Protein AF-0000000079855251 (afdb_homodimer)

pLDDT: mean 85.26, std 11.66, range [44.81, 97.38]

Nearest PDB structures (foldseek):
  2eh3-assembly1_A-2  TM=7.621E-01  e=1.162E-04  Aquifex aeolicus VF5
  6ho0-assembly1_A-2  TM=7.472E-01  e=5.269E-04  Mycobacterium tuberculosis H37Rv
  2qib-assembly1_A  TM=7.042E-01  e=6.446E-04  Streptomyces coelicolor A3(2)
  2qib-assembly1_B  TM=7.359E-01  e=1.015E-03  Streptomyces coelicolor A3(2)
  6ho6-assembly1_A  TM=7.152E-01  e=8.723E-04  Mycobacterium tuberculosis CDC1551

Sequence (362 aa):
MEDRRKIRTKRVIKETFLDLLKEKEINKISVAELADRADIGRGTFYLHYKDIYDLYEQFENEIFDQLEVFYDNKILNSSFSNVEKFVELIIEYIFANKEIFQILIGSNKGIQNTNKFKEFFKKKEWELSKSINGEVSEYQKVESAFTVAGVVSVLEEWVIEGMIISPDELEKYLKKILLKFMEDRRKIRTKRVIKETFLDLLKEKEINKISVAELADRADIGRGTFYLHYKDIYDLYEQFENEIFDQLEVFYDNKILNSSFSNVEKFVELIIEYIFANKEIFQILIGSNKGIQNTNKFKEFFKKKEWELSKSINGEVSEYQKVESAFTVAGVVSVLEEWVIEGMIISPDELEKYLKKILLKF

Organism: NCBI:txid1812858

Radius of gyration: 23.99 Å; Cα contacts (8 Å, |Δi|>4): 281; chains: 2; bounding box: 49×71×49 Å

Structure (mmCIF, N/CA/C/O backbone):
data_AF-0000000079855251-model_v1
#
loop_
_entity.id
_entity.type
_entity.pdbx_description
1 polymer 'TetR/AcrR family transcriptional regulator'
#
loop_
_atom_site.group_PDB
_atom_site.id
_atom_site.type_symbol
_atom_site.label_atom_id
_atom_site.label_alt_id
_atom_site.label_comp_id
_atom_site.label_asym_id
_atom_site.label_entity_id
_atom_site.label_seq_id
_atom_site.pdbx_PDB_ins_code
_atom_site.Cartn_x
_atom_site.Cartn_y
_atom_site.Cartn_z
_atom_site.occupancy
_atom_site.B_iso_or_equiv
_atom_site.auth_seq_id
_atom_site.auth_comp_id
_atom_site.auth_asym_id
_atom_site.auth_atom_id
_atom_site.pdbx_PDB_model_num
ATOM 1 N N . MET A 1 1 ? 7.254 35.281 25.625 1 56.06 1 MET A N 1
ATOM 2 C CA . MET A 1 1 ? 8.164 35.875 24.656 1 56.06 1 MET A CA 1
ATOM 3 C C . MET A 1 1 ? 9.109 34.844 24.078 1 56.06 1 MET A C 1
ATOM 5 O O . MET A 1 1 ? 9.273 34.719 22.859 1 56.06 1 MET A O 1
ATOM 9 N N . GLU A 1 2 ? 9.867 33.906 24.859 1 55.94 2 GLU A N 1
ATOM 10 C CA . GLU A 1 2 ? 10.797 32.844 24.5 1 55.94 2 GLU A CA 1
ATOM 11 C C . GLU A 1 2 ? 10.109 31.781 23.656 1 55.94 2 GLU A C 1
ATOM 13 O O . GLU A 1 2 ? 10.664 31.328 22.656 1 55.94 2 GLU A O 1
ATOM 18 N N . ASP A 1 3 ? 8.844 31.703 23.922 1 71.25 3 ASP A N 1
ATOM 19 C CA . ASP A 1 3 ? 8.039 30.656 23.281 1 71.25 3 ASP A CA 1
ATOM 20 C C . ASP A 1 3 ? 7.688 31.031 21.844 1 71.25 3 ASP A C 1
ATOM 22 O O . ASP A 1 3 ? 7.789 30.203 20.938 1 71.25 3 ASP A O 1
ATOM 26 N N . ARG A 1 4 ? 7.508 32.375 21.672 1 74.56 4 ARG A N 1
ATOM 27 C CA . ARG A 1 4 ? 7.145 32.875 20.344 1 74.56 4 ARG A CA 1
ATOM 28 C C . ARG A 1 4 ? 8.352 32.844 19.406 1 74.56 4 ARG A C 1
ATOM 30 O O . ARG A 1 4 ? 8.211 32.531 18.219 1 74.56 4 ARG A O 1
ATOM 37 N N . ARG A 1 5 ? 9.43 33.281 19.984 1 77 5 ARG A N 1
ATOM 38 C CA . ARG A 1 5 ? 10.648 33.281 19.172 1 77 5 ARG A CA 1
ATOM 39 C C . ARG A 1 5 ? 11 31.875 18.719 1 77 5 ARG A C 1
ATOM 41 O O . ARG A 1 5 ? 11.414 31.672 17.578 1 77 5 ARG A O 1
ATOM 48 N N . LYS A 1 6 ? 10.828 30.953 19.656 1 82.25 6 LYS A N 1
ATOM 49 C CA . LYS A 1 6 ? 11.094 29.547 19.344 1 82.25 6 LYS A CA 1
ATOM 50 C C . LYS A 1 6 ? 10.148 29.047 18.25 1 82.25 6 LYS A C 1
ATOM 52 O O . LYS A 1 6 ? 10.57 28.344 17.328 1 82.25 6 LYS A O 1
ATOM 57 N N . ILE A 1 7 ? 9.016 29.5 18.344 1 83.44 7 ILE A N 1
ATOM 58 C CA . ILE A 1 7 ? 8 29.094 17.375 1 83.44 7 ILE A CA 1
ATOM 59 C C . ILE A 1 7 ? 8.336 29.688 16 1 83.44 7 ILE A C 1
ATOM 61 O O . ILE A 1 7 ? 8.25 28.984 14.984 1 83.44 7 ILE A O 1
ATOM 65 N N . ARG A 1 8 ? 8.719 30.891 16.031 1 86.81 8 ARG A N 1
ATOM 66 C CA . ARG A 1 8 ? 9.086 31.547 14.781 1 86.81 8 ARG A CA 1
ATOM 67 C C . ARG A 1 8 ? 10.305 30.875 14.148 1 86.81 8 ARG A C 1
ATOM 69 O O . ARG A 1 8 ? 10.336 30.672 12.938 1 86.81 8 ARG A O 1
ATOM 76 N N . THR A 1 9 ? 11.25 30.625 15.023 1 90.19 9 THR A N 1
ATOM 77 C CA . THR A 1 9 ? 12.469 29.984 14.531 1 90.19 9 THR A CA 1
ATOM 78 C C . THR A 1 9 ? 12.148 28.625 13.914 1 90.19 9 THR A C 1
ATOM 80 O O . THR A 1 9 ? 12.617 28.312 12.812 1 90.19 9 THR A O 1
ATOM 83 N N . LYS A 1 10 ? 11.359 27.859 14.602 1 90.75 10 LYS A N 1
ATOM 84 C CA . LYS A 1 10 ? 10.977 26.547 14.078 1 90.75 10 LYS A CA 1
ATOM 85 C C . LYS A 1 10 ? 10.258 26.672 12.742 1 90.75 10 LYS A C 1
ATOM 87 O O . LYS A 1 10 ? 10.477 25.875 11.836 1 90.75 10 LYS A O 1
ATOM 92 N N . ARG A 1 11 ? 9.43 27.656 12.711 1 88.94 11 ARG A N 1
ATOM 93 C CA . ARG A 1 11 ? 8.68 27.875 11.477 1 88.94 11 ARG A CA 1
ATOM 94 C C . ARG A 1 11 ? 9.625 28.172 10.312 1 88.94 11 ARG A C 1
ATOM 96 O O . ARG A 1 11 ? 9.492 27.594 9.234 1 88.94 11 ARG A O 1
ATOM 103 N N . VAL A 1 12 ? 10.523 29.062 10.602 1 92.62 12 VAL A N 1
ATOM 104 C CA . VAL A 1 12 ? 11.461 29.469 9.562 1 92.62 12 VAL A CA 1
ATOM 105 C C . VAL A 1 12 ? 12.32 28.281 9.141 1 92.62 12 VAL A C 1
ATOM 107 O O . VAL A 1 12 ? 12.578 28.078 7.949 1 92.62 12 VAL A O 1
ATOM 110 N N . ILE A 1 13 ? 12.781 27.562 10.102 1 94.38 13 ILE A N 1
ATOM 111 C CA . ILE A 1 13 ? 13.602 26.391 9.82 1 94.38 13 ILE A CA 1
ATOM 112 C C . ILE A 1 13 ? 12.805 25.391 8.961 1 94.38 13 ILE A C 1
ATOM 114 O O . ILE A 1 13 ? 13.305 24.906 7.945 1 94.38 13 ILE A O 1
ATOM 118 N N . LYS A 1 14 ? 11.609 25.188 9.344 1 89.81 14 LYS A N 1
ATOM 119 C CA . LYS A 1 14 ? 10.766 24.219 8.641 1 89.81 14 LYS A CA 1
ATOM 120 C C . LYS A 1 14 ? 10.477 24.688 7.215 1 89.81 14 LYS A C 1
ATOM 122 O O . LYS A 1 14 ? 10.555 23.891 6.273 1 89.81 14 LYS A O 1
ATOM 127 N N . GLU A 1 15 ? 10.172 25.922 7.098 1 88.94 15 GLU A N 1
ATOM 128 C CA . GLU A 1 15 ? 9.898 26.469 5.773 1 88.94 15 GLU A CA 1
ATOM 129 C C . GLU A 1 15 ? 11.125 26.375 4.871 1 88.94 15 GLU A C 1
ATOM 131 O O . GLU A 1 15 ? 11.016 26 3.699 1 88.94 15 GLU A O 1
ATOM 136 N N . THR A 1 16 ? 12.219 26.75 5.457 1 94.12 16 THR A N 1
ATOM 137 C CA . THR A 1 16 ? 13.461 26.672 4.707 1 94.12 16 THR A CA 1
ATOM 138 C C . THR A 1 16 ? 13.781 25.234 4.324 1 94.12 16 THR A C 1
ATOM 140 O O . THR A 1 16 ? 14.203 24.969 3.199 1 94.12 16 THR A O 1
ATOM 143 N N . PHE A 1 17 ? 13.602 24.406 5.281 1 93.06 17 PHE A N 1
ATOM 144 C CA . PHE A 1 17 ? 13.82 22.984 5.051 1 93.06 17 PHE A CA 1
ATOM 145 C C . PHE A 1 17 ? 12.953 22.484 3.9 1 93.06 17 PHE A C 1
ATOM 147 O O . PHE A 1 17 ? 13.445 21.781 3.006 1 93.06 17 PHE A O 1
ATOM 154 N N . LEU A 1 18 ? 11.742 22.797 3.889 1 86.12 18 LEU A N 1
ATOM 155 C CA . LEU A 1 18 ? 10.812 22.375 2.846 1 86.12 18 LEU A CA 1
ATOM 156 C C . LEU A 1 18 ? 11.25 22.906 1.484 1 86.12 18 LEU A C 1
ATOM 158 O O . LEU A 1 18 ? 11.148 22.203 0.479 1 86.12 18 LEU A O 1
ATOM 162 N N . ASP A 1 19 ? 11.711 24.125 1.479 1 88.75 19 ASP A N 1
ATOM 163 C CA . ASP A 1 19 ? 12.211 24.703 0.237 1 88.75 19 ASP A CA 1
ATOM 164 C C . ASP A 1 19 ? 13.414 23.922 -0.289 1 88.75 19 ASP A C 1
ATOM 166 O O . ASP A 1 19 ? 13.523 23.672 -1.492 1 88.75 19 ASP A O 1
ATOM 170 N N . LEU A 1 20 ? 14.258 23.578 0.626 1 91.62 20 LEU A N 1
ATOM 171 C CA . LEU A 1 20 ? 15.445 22.812 0.24 1 91.62 20 LEU A CA 1
ATOM 172 C C . LEU A 1 20 ? 15.062 21.438 -0.277 1 91.62 20 LEU A C 1
ATOM 174 O O . LEU A 1 20 ? 15.656 20.938 -1.232 1 91.62 20 LEU A O 1
ATOM 178 N N . LEU A 1 21 ? 14.062 20.844 0.318 1 86.62 21 LEU A N 1
ATOM 179 C CA . LEU A 1 21 ? 13.617 19.516 -0.079 1 86.62 21 LEU A CA 1
ATOM 180 C C . LEU A 1 21 ? 13.016 19.531 -1.482 1 86.62 21 LEU A C 1
ATOM 182 O O . LEU A 1 21 ? 12.969 18.5 -2.158 1 86.62 21 LEU A O 1
ATOM 186 N N . LYS A 1 22 ? 12.562 20.672 -1.86 1 82.75 22 LYS A N 1
ATOM 187 C CA . LYS A 1 22 ? 12.055 20.828 -3.219 1 82.75 22 LYS A CA 1
ATOM 188 C C . LYS A 1 22 ? 13.195 20.859 -4.234 1 82.75 22 LYS A C 1
ATOM 190 O O . LYS A 1 22 ? 12.992 20.562 -5.414 1 82.75 22 LYS A O 1
ATOM 195 N N . GLU A 1 23 ? 14.281 21.156 -3.77 1 85.81 23 GLU A N 1
ATOM 196 C CA . GLU A 1 23 ? 15.414 21.406 -4.66 1 85.81 23 GLU A CA 1
ATOM 197 C C . GLU A 1 23 ? 16.344 20.188 -4.715 1 85.81 23 GLU A C 1
ATOM 199 O O . GLU A 1 23 ? 17.016 19.953 -5.723 1 85.81 23 GLU A O 1
ATOM 204 N N . LYS A 1 24 ? 16.422 19.5 -3.57 1 87.19 24 LYS A N 1
ATOM 205 C CA . LYS A 1 24 ? 17.391 18.422 -3.512 1 87.19 24 LYS A CA 1
ATOM 206 C C . LYS A 1 24 ? 16.969 17.359 -2.496 1 87.19 24 LYS A C 1
ATOM 208 O O . LYS A 1 24 ? 16.062 17.594 -1.69 1 87.19 24 LYS A O 1
ATOM 213 N N . GLU A 1 25 ? 17.672 16.25 -2.594 1 84.12 25 GLU A N 1
ATOM 214 C CA . GLU A 1 25 ? 17.422 15.148 -1.664 1 84.12 25 GLU A CA 1
ATOM 215 C C . GLU A 1 25 ? 17.906 15.492 -0.258 1 84.12 25 GLU A C 1
ATOM 217 O O . GLU A 1 25 ? 18.859 16.25 -0.092 1 84.12 25 GLU A O 1
ATOM 222 N N . ILE A 1 26 ? 17.266 14.852 0.638 1 86.31 26 ILE A N 1
ATOM 223 C CA . ILE A 1 26 ? 17.5 15.172 2.041 1 86.31 26 ILE A CA 1
ATOM 224 C C . ILE A 1 26 ? 18.953 14.922 2.395 1 86.31 26 ILE A C 1
ATOM 226 O O . ILE A 1 26 ? 19.547 15.641 3.207 1 86.31 26 ILE A O 1
ATOM 230 N N . ASN A 1 27 ? 19.5 13.875 1.792 1 88.25 27 ASN A N 1
ATOM 231 C CA . ASN A 1 27 ? 20.875 13.516 2.135 1 88.25 27 ASN A CA 1
ATOM 232 C C . ASN A 1 27 ? 21.875 14.516 1.574 1 88.25 27 ASN A C 1
ATOM 234 O O . ASN A 1 27 ? 23.062 14.438 1.873 1 88.25 27 ASN A O 1
ATOM 238 N N . LYS A 1 28 ? 21.453 15.398 0.845 1 93 28 LYS A N 1
ATOM 239 C CA . LYS A 1 28 ? 22.297 16.422 0.258 1 93 28 LYS A CA 1
ATOM 240 C C . LYS A 1 28 ? 22.125 17.766 0.978 1 93 28 LYS A C 1
ATOM 242 O O . LYS A 1 28 ? 22.75 18.766 0.613 1 93 28 LYS A O 1
ATOM 247 N N . ILE A 1 29 ? 21.25 17.797 1.887 1 94.81 29 ILE A N 1
ATOM 248 C CA . ILE A 1 29 ? 21.016 19.016 2.66 1 94.81 29 ILE A CA 1
ATOM 249 C C . ILE A 1 29 ? 21.891 19.016 3.912 1 94.81 29 ILE A C 1
ATOM 251 O O . ILE A 1 29 ? 21.906 18.031 4.656 1 94.81 29 ILE A O 1
ATOM 255 N N . SER A 1 30 ? 22.641 20.078 4.098 1 95.75 30 SER A N 1
ATOM 256 C CA . SER A 1 30 ? 23.438 20.203 5.312 1 95.75 30 SER A CA 1
ATOM 257 C C . SER A 1 30 ? 22.844 21.234 6.266 1 95.75 30 SER A C 1
ATOM 259 O O . SER A 1 30 ? 22.109 22.125 5.84 1 95.75 30 SER A O 1
ATOM 261 N N . VAL A 1 31 ? 23.266 21.062 7.523 1 96.88 31 VAL A N 1
ATOM 262 C CA . VAL A 1 31 ? 22.828 22.031 8.531 1 96.88 31 VAL A CA 1
ATOM 263 C C . VAL A 1 31 ? 23.375 23.422 8.188 1 96.88 31 VAL A C 1
ATOM 265 O O . VAL A 1 31 ? 22.688 24.422 8.344 1 96.88 31 VAL A O 1
ATOM 268 N N . ALA A 1 32 ? 24.578 23.422 7.676 1 96.5 32 ALA A N 1
ATOM 269 C CA . ALA A 1 32 ? 25.203 24.703 7.309 1 96.5 32 ALA A CA 1
ATOM 270 C C . ALA A 1 32 ? 24.391 25.406 6.234 1 96.5 32 ALA A C 1
ATOM 272 O O . ALA A 1 32 ? 24.094 26.609 6.359 1 96.5 32 ALA A O 1
ATOM 273 N N . GLU A 1 33 ? 24.047 24.766 5.273 1 97.06 33 GLU A N 1
ATOM 274 C CA . GLU A 1 33 ? 23.281 25.328 4.172 1 97.06 33 GLU A CA 1
ATOM 275 C C . GLU A 1 33 ? 21.906 25.781 4.645 1 97.06 33 GLU A C 1
ATOM 277 O O . GLU A 1 33 ? 21.438 26.875 4.273 1 97.06 33 GLU A O 1
ATOM 282 N N . LEU A 1 34 ? 21.25 24.922 5.422 1 97.38 34 LEU A N 1
ATOM 283 C CA . LEU A 1 34 ? 19.922 25.25 5.945 1 97.38 34 LEU A CA 1
ATOM 284 C C . LEU A 1 34 ? 19.984 26.5 6.816 1 97.38 34 LEU A C 1
ATOM 286 O O . LEU A 1 34 ? 19.156 27.391 6.676 1 97.38 34 LEU A O 1
ATOM 290 N N . ALA A 1 35 ? 20.953 26.516 7.699 1 96.69 35 ALA A N 1
ATOM 291 C CA . ALA A 1 35 ? 21.109 27.656 8.602 1 96.69 35 ALA A CA 1
ATOM 292 C C . ALA A 1 35 ? 21.344 28.938 7.812 1 96.69 35 ALA A C 1
ATOM 294 O O . ALA A 1 35 ? 20.766 29.984 8.117 1 96.69 35 ALA A O 1
ATOM 295 N N . ASP A 1 36 ? 22.156 28.875 6.844 1 97 36 ASP A N 1
ATOM 296 C CA . ASP A 1 36 ? 22.469 30.031 6.008 1 97 36 ASP A CA 1
ATOM 297 C C . ASP A 1 36 ? 21.219 30.531 5.285 1 97 36 ASP A C 1
ATOM 299 O O . ASP A 1 36 ? 20.922 31.734 5.309 1 97 36 ASP A O 1
ATOM 303 N N . ARG A 1 37 ? 20.516 29.688 4.777 1 95.88 37 ARG A N 1
ATOM 304 C CA . ARG A 1 37 ? 19.312 30.031 4.027 1 95.88 37 ARG A CA 1
ATOM 305 C C . ARG A 1 37 ? 18.234 30.594 4.949 1 95.88 37 ARG A C 1
ATOM 307 O O . ARG A 1 37 ? 17.469 31.484 4.559 1 95.88 37 ARG A O 1
ATOM 314 N N . ALA A 1 38 ? 18.141 30.047 6.09 1 95.88 38 ALA A N 1
ATOM 315 C CA . ALA A 1 38 ? 17.156 30.469 7.082 1 95.88 38 ALA A CA 1
ATOM 316 C C . ALA A 1 38 ? 17.609 31.719 7.812 1 95.88 38 ALA A C 1
ATOM 318 O O . ALA A 1 38 ? 16.875 32.281 8.617 1 95.88 38 ALA A O 1
ATOM 319 N N . ASP A 1 39 ? 18.844 32.094 7.551 1 95.81 39 ASP A N 1
ATOM 320 C CA . ASP A 1 39 ? 19.453 33.25 8.188 1 95.81 39 ASP A CA 1
ATOM 321 C C . ASP A 1 39 ? 19.484 33.094 9.711 1 95.81 39 ASP A C 1
ATOM 323 O O . ASP A 1 39 ? 19.016 33.969 10.445 1 95.81 39 ASP A O 1
ATOM 327 N N . ILE A 1 40 ? 19.906 31.938 10.039 1 94.94 40 ILE A N 1
ATOM 328 C CA . ILE A 1 40 ? 20.109 31.672 11.461 1 94.94 40 ILE A CA 1
ATOM 329 C C . ILE A 1 40 ? 21.5 31.078 11.68 1 94.94 40 ILE A C 1
ATOM 331 O O . ILE A 1 40 ? 22.156 30.656 10.727 1 94.94 40 ILE A O 1
ATOM 335 N N . GLY A 1 41 ? 21.969 31.094 12.922 1 93.12 41 GLY A N 1
ATOM 336 C CA . GLY A 1 41 ? 23.203 30.406 13.266 1 93.12 41 GLY A CA 1
ATOM 337 C C . GLY A 1 41 ? 23.047 28.891 13.375 1 93.12 41 GLY A C 1
ATOM 338 O O . GLY A 1 41 ? 21.969 28.406 13.727 1 93.12 41 GLY A O 1
ATOM 339 N N . ARG A 1 42 ? 24.188 28.219 13.172 1 94.19 42 ARG A N 1
ATOM 340 C CA . ARG A 1 42 ? 24.141 26.766 13.336 1 94.19 42 ARG A CA 1
ATOM 341 C C . ARG A 1 42 ? 23.797 26.391 14.766 1 94.19 42 ARG A C 1
ATOM 343 O O . ARG A 1 42 ? 23.109 25.375 15 1 94.19 42 ARG A O 1
ATOM 350 N N . GLY A 1 43 ? 24.25 27.156 15.641 1 94.06 43 GLY A N 1
ATOM 351 C CA . GLY A 1 43 ? 23.938 26.922 17.047 1 94.06 43 GLY A CA 1
ATOM 352 C C . GLY A 1 43 ? 22.438 26.969 17.344 1 94.06 43 GLY A C 1
ATOM 353 O O . GLY A 1 43 ? 21.938 26.172 18.125 1 94.06 43 GLY A O 1
ATOM 354 N N . THR A 1 44 ? 21.812 27.906 16.688 1 94.31 44 THR A N 1
ATOM 355 C CA . THR A 1 44 ? 20.375 28.031 16.844 1 94.31 44 THR A CA 1
ATOM 356 C C . THR A 1 44 ? 19.656 26.781 16.328 1 94.31 44 THR A C 1
ATOM 358 O O . THR A 1 44 ? 18.719 26.297 16.953 1 94.31 44 THR A O 1
ATOM 361 N N . PHE A 1 45 ? 20.125 26.219 15.164 1 96.75 45 PHE A N 1
ATOM 362 C CA . PHE A 1 45 ? 19.562 24.984 14.648 1 96.75 45 PHE A CA 1
ATOM 363 C C . PHE A 1 45 ? 19.688 23.859 15.68 1 96.75 45 PHE A C 1
ATOM 365 O O . PHE A 1 45 ? 18.719 23.141 15.93 1 96.75 45 PHE A O 1
ATOM 372 N N . TYR A 1 46 ? 20.828 23.797 16.359 1 95.31 46 TYR A N 1
ATOM 373 C CA . TYR A 1 46 ? 21.141 22.672 17.234 1 95.31 46 TYR A CA 1
ATOM 374 C C . TYR A 1 46 ? 20.406 22.797 18.562 1 95.31 46 TYR A C 1
ATOM 376 O O . TYR A 1 46 ? 20.359 21.828 19.328 1 95.31 46 TYR A O 1
ATOM 384 N N . LEU A 1 47 ? 19.844 23.969 18.797 1 95.12 47 LEU A N 1
ATOM 385 C CA . LEU A 1 47 ? 18.984 24.125 19.953 1 95.12 47 LEU A CA 1
ATOM 386 C C . LEU A 1 47 ? 17.672 23.359 19.781 1 95.12 47 LEU A C 1
ATOM 388 O O . LEU A 1 47 ? 17.047 22.969 20.75 1 95.12 47 LEU A O 1
ATOM 392 N N . HIS A 1 48 ? 17.375 23.094 18.531 1 94.56 48 HIS A N 1
ATOM 393 C CA . HIS A 1 48 ? 16.047 22.547 18.266 1 94.56 48 HIS A CA 1
ATOM 394 C C . HIS A 1 48 ? 16.141 21.156 17.656 1 94.56 48 HIS A C 1
ATOM 396 O O . HIS A 1 48 ? 15.242 20.328 17.812 1 94.56 48 HIS A O 1
ATOM 402 N N . TYR A 1 49 ? 17.219 20.953 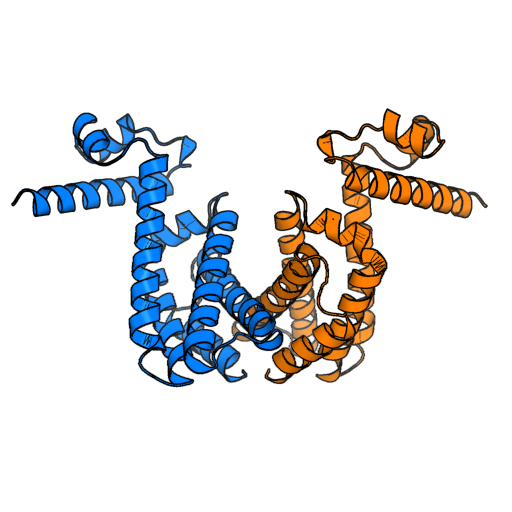16.922 1 96.44 49 TYR A N 1
ATOM 403 C CA . TYR A 1 49 ? 17.375 19.719 16.172 1 96.44 49 TYR A CA 1
ATOM 404 C C . TYR A 1 49 ? 18.797 19.188 16.266 1 96.44 49 TYR A C 1
ATOM 406 O O . TYR A 1 49 ? 19.75 19.969 16.344 1 96.44 49 TYR A O 1
ATOM 414 N N . LYS A 1 50 ? 18.891 17.859 16.141 1 97.06 50 LYS A N 1
ATOM 415 C CA . LYS A 1 50 ? 20.203 17.234 16.203 1 97.06 50 LYS A CA 1
ATOM 416 C C . LYS A 1 50 ? 20.875 17.25 14.828 1 97.06 50 LYS A C 1
ATOM 418 O O . LYS A 1 50 ? 22.109 17.391 14.734 1 97.06 50 LYS A O 1
ATOM 423 N N . ASP A 1 51 ? 20.156 17 13.82 1 95.75 51 ASP A N 1
ATOM 424 C CA . ASP A 1 51 ? 20.594 16.984 12.43 1 95.75 51 ASP A CA 1
ATOM 425 C C . ASP A 1 51 ? 19.422 17.109 11.477 1 95.75 51 ASP A C 1
ATOM 427 O O . ASP A 1 51 ? 18.281 17.328 11.906 1 95.75 51 ASP A O 1
ATOM 431 N N . ILE A 1 52 ? 19.734 17 10.281 1 94.69 52 ILE A N 1
ATOM 432 C CA . ILE A 1 52 ? 18.734 17.188 9.234 1 94.69 52 ILE A CA 1
ATOM 433 C C . ILE A 1 52 ? 17.672 16.094 9.352 1 94.69 52 ILE A C 1
ATOM 435 O O . ILE A 1 52 ? 16.484 16.359 9.148 1 94.69 52 ILE A O 1
ATOM 439 N N . TYR A 1 53 ? 18.031 14.969 9.711 1 91.75 53 TYR A N 1
ATOM 440 C CA . TYR A 1 53 ? 17.094 13.852 9.797 1 91.75 53 TYR A CA 1
ATOM 441 C C . TYR A 1 53 ? 16.203 13.984 11.023 1 91.75 53 TYR A C 1
ATOM 443 O O . TYR A 1 53 ? 15.039 13.602 10.992 1 91.75 53 TYR A O 1
ATOM 451 N N . ASP A 1 54 ? 16.812 14.453 12.047 1 94.19 54 ASP A N 1
ATOM 452 C CA . ASP A 1 54 ? 16 14.766 13.219 1 94.19 54 ASP A CA 1
ATOM 453 C C . ASP A 1 54 ? 14.938 15.805 12.891 1 94.19 54 ASP A C 1
ATOM 455 O O . ASP A 1 54 ? 13.789 15.68 13.32 1 94.19 54 ASP A O 1
ATOM 459 N N . LEU A 1 55 ? 15.32 16.797 12.188 1 94.06 55 LEU A N 1
ATOM 460 C CA . LEU A 1 55 ? 14.375 17.812 11.727 1 94.06 55 LEU A CA 1
ATOM 461 C C . LEU A 1 55 ? 13.25 17.172 10.922 1 94.06 55 LEU A C 1
ATOM 463 O O . LEU A 1 55 ? 12.07 17.453 11.156 1 94.06 55 LEU A O 1
ATOM 467 N N . TYR A 1 56 ? 13.586 16.312 10.023 1 89.19 56 TYR A N 1
ATOM 468 C CA . TYR A 1 56 ? 12.609 15.602 9.195 1 89.19 56 TYR A CA 1
ATOM 469 C C . TYR A 1 56 ? 11.641 14.805 10.062 1 89.19 56 TYR A C 1
ATOM 471 O O . TYR A 1 56 ? 10.43 14.875 9.867 1 89.19 56 TYR A O 1
ATOM 479 N N . GLU A 1 57 ? 12.18 14.078 10.93 1 88.81 57 GLU A N 1
ATOM 480 C CA . GLU A 1 57 ? 11.375 13.219 11.781 1 88.81 57 GLU A CA 1
ATOM 481 C C . GLU A 1 57 ? 10.406 14.031 12.641 1 88.81 57 GLU A C 1
ATOM 483 O O . GLU A 1 57 ? 9.242 13.656 12.789 1 88.81 57 GLU A O 1
ATOM 488 N N . GLN A 1 58 ? 10.891 15.086 13.188 1 89.56 58 GLN A N 1
ATOM 489 C CA . GLN A 1 58 ? 10.023 15.938 14 1 89.56 58 GLN A CA 1
ATOM 490 C C . GLN A 1 58 ? 8.906 16.547 13.164 1 89.56 58 GLN A C 1
ATOM 492 O O . GLN A 1 58 ? 7.77 16.656 13.617 1 89.56 58 GLN A O 1
ATOM 497 N N . PHE A 1 59 ? 9.305 16.906 12.016 1 86.94 59 PHE A N 1
ATOM 498 C CA . PHE A 1 59 ? 8.312 17.453 11.102 1 86.94 59 PHE A CA 1
ATOM 499 C C . PHE A 1 59 ? 7.242 16.422 10.773 1 86.94 59 PHE A C 1
ATOM 501 O O . PHE A 1 59 ? 6.047 16.719 10.828 1 86.94 59 PHE A O 1
ATOM 508 N N . GLU A 1 60 ? 7.625 15.289 10.391 1 85.25 60 GLU A N 1
ATOM 509 C CA . GLU A 1 60 ? 6.703 14.195 10.109 1 85.25 60 GLU A CA 1
ATOM 510 C C . GLU A 1 60 ? 5.781 13.93 11.297 1 85.25 60 GLU A C 1
ATOM 512 O O . GLU A 1 60 ? 4.574 13.75 11.125 1 85.25 60 GLU A O 1
ATOM 517 N N . ASN A 1 61 ? 6.406 13.883 12.469 1 87.5 61 ASN A N 1
ATOM 518 C CA . ASN A 1 61 ? 5.629 13.617 13.68 1 87.5 61 ASN A CA 1
ATOM 519 C C . ASN A 1 61 ? 4.574 14.695 13.914 1 87.5 61 ASN A C 1
ATOM 521 O O . ASN A 1 61 ? 3.48 14.406 14.398 1 87.5 61 ASN A O 1
ATOM 525 N N . GLU A 1 62 ? 4.93 15.898 13.617 1 86.5 62 GLU A N 1
ATOM 526 C CA . GLU A 1 62 ? 3.971 16.984 13.75 1 86.5 62 GLU A CA 1
ATOM 527 C C . GLU A 1 62 ? 2.768 16.781 12.836 1 86.5 62 GLU A C 1
ATOM 529 O O . GLU A 1 62 ? 1.635 17.078 13.211 1 86.5 62 GLU A O 1
ATOM 534 N N . ILE A 1 63 ? 3.02 16.297 11.688 1 85.25 63 ILE A N 1
ATOM 535 C CA . ILE A 1 63 ? 1.945 16.016 10.742 1 85.25 63 ILE A CA 1
ATOM 536 C C . ILE A 1 63 ? 1.032 14.93 11.32 1 85.25 63 ILE A C 1
ATOM 538 O O . ILE A 1 63 ? -0.192 15.078 11.32 1 85.25 63 ILE A O 1
ATOM 542 N N . PHE A 1 64 ? 1.605 13.898 11.852 1 84.81 64 PHE A N 1
ATOM 543 C CA . PHE A 1 64 ? 0.838 12.805 12.445 1 84.81 64 PHE A CA 1
ATOM 544 C C . PHE A 1 64 ? -0.005 13.312 13.609 1 84.81 64 PHE A C 1
ATOM 546 O O . PHE A 1 64 ? -1.158 12.906 13.773 1 84.81 64 PHE A O 1
ATOM 553 N N . ASP A 1 65 ? 0.624 14.18 14.359 1 85.75 65 ASP A N 1
ATOM 554 C CA . ASP A 1 65 ? -0.097 14.75 15.492 1 85.75 65 ASP A CA 1
ATOM 555 C C . ASP A 1 65 ? -1.324 15.523 15.023 1 85.75 65 ASP A C 1
ATOM 557 O O . ASP A 1 65 ? -2.396 15.422 15.625 1 85.75 65 ASP A O 1
ATOM 561 N N . GLN A 1 66 ? -1.153 16.281 14.047 1 83.69 66 GLN A N 1
ATOM 562 C CA . GLN A 1 66 ? -2.266 17.062 13.508 1 83.69 66 GLN A CA 1
ATOM 563 C C . GLN A 1 66 ? -3.361 16.141 12.969 1 83.69 66 GLN A C 1
ATOM 565 O O . GLN A 1 66 ? -4.547 16.375 13.203 1 83.69 66 GLN A O 1
ATOM 570 N N . LEU A 1 67 ? -3.008 15.086 12.297 1 82.19 67 LEU A N 1
ATOM 571 C CA . LEU A 1 67 ? -3.969 14.133 11.758 1 82.19 67 LEU A CA 1
ATOM 572 C C . LEU A 1 67 ? -4.727 13.43 12.875 1 82.19 67 LEU A C 1
ATOM 574 O O . LEU A 1 67 ? -5.926 13.156 12.742 1 82.19 67 LEU A O 1
ATOM 578 N N . GLU A 1 68 ? -3.996 13.156 13.852 1 82.44 68 GLU A N 1
ATOM 579 C CA . GLU A 1 68 ? -4.629 12.539 15.016 1 82.44 68 GLU A CA 1
ATOM 580 C C . GLU A 1 68 ? -5.699 13.445 15.609 1 82.44 68 GLU A C 1
ATOM 582 O O . GLU A 1 68 ? -6.773 12.977 15.992 1 82.44 68 GLU A O 1
ATOM 587 N N . VAL A 1 69 ? -5.387 14.703 15.711 1 80.75 69 VAL A N 1
ATOM 588 C CA . VAL A 1 69 ? -6.336 15.68 16.234 1 80.75 69 VAL A CA 1
ATOM 589 C C . VAL A 1 69 ? -7.586 15.719 15.359 1 80.75 69 VAL A C 1
ATOM 591 O O . VAL A 1 69 ? -8.711 15.75 15.867 1 80.75 69 VAL A O 1
ATOM 594 N N . PHE A 1 70 ? -7.352 15.656 14.055 1 75.88 70 PHE A N 1
ATOM 595 C CA . PHE A 1 70 ? -8.469 15.641 13.117 1 75.88 70 PHE A CA 1
ATOM 596 C C . PHE A 1 70 ? -9.32 14.391 13.32 1 75.88 70 PHE A C 1
ATOM 598 O O . PHE A 1 70 ? -10.555 14.469 13.305 1 75.88 70 PHE A O 1
ATOM 605 N N . TYR A 1 71 ? -8.648 13.289 13.453 1 75.44 71 TYR A N 1
ATOM 606 C CA . TYR A 1 71 ? -9.336 12.008 13.609 1 75.44 71 TYR A CA 1
ATOM 607 C C . TYR A 1 71 ? -10.156 11.984 14.891 1 75.44 71 TYR A C 1
ATOM 609 O O . TYR A 1 71 ? -11.32 11.578 14.883 1 75.44 71 TYR A O 1
ATOM 617 N N . ASP A 1 72 ? -9.609 12.398 15.953 1 75.06 72 ASP A N 1
ATOM 618 C CA . ASP A 1 72 ? -10.25 12.352 17.266 1 75.06 72 ASP A CA 1
ATOM 619 C C . ASP A 1 72 ? -11.414 13.336 17.344 1 75.06 72 ASP A C 1
ATOM 621 O O . ASP A 1 72 ? -12.438 13.039 17.969 1 75.06 72 ASP A O 1
ATOM 625 N N . ASN A 1 73 ? -11.297 14.422 16.859 1 70.19 73 ASN A N 1
ATOM 626 C CA . ASN A 1 73 ? -12.336 15.445 16.938 1 70.19 73 ASN A CA 1
ATOM 627 C C . ASN A 1 73 ? -13.547 15.07 16.094 1 70.19 73 ASN A C 1
ATOM 629 O O . ASN A 1 73 ? -14.68 15.383 16.453 1 70.19 73 ASN A O 1
ATOM 633 N N . LYS A 1 74 ? -13.375 14.453 15.016 1 61.5 74 LYS A N 1
ATOM 634 C CA . LYS A 1 74 ? -14.477 14.219 14.078 1 61.5 74 LYS A CA 1
ATOM 635 C C . LYS A 1 74 ? -15.078 12.828 14.281 1 61.5 74 LYS A C 1
ATOM 637 O O . LYS A 1 74 ? -16.297 12.664 14.203 1 61.5 74 LYS A O 1
ATOM 642 N N . ILE A 1 75 ? -14.32 11.789 14.406 1 57.38 75 ILE A N 1
ATOM 643 C CA . ILE A 1 75 ? -14.867 10.438 14.5 1 57.38 75 ILE A CA 1
ATOM 644 C C . ILE A 1 75 ? -15.547 10.25 15.852 1 57.38 75 ILE A C 1
ATOM 646 O O . ILE A 1 75 ? -16.562 9.562 15.953 1 57.38 75 ILE A O 1
ATOM 650 N N . LEU A 1 76 ? -14.969 10.719 17 1 51.88 76 LEU A N 1
ATOM 651 C CA . LEU A 1 76 ? -15.578 10.516 18.312 1 51.88 76 LEU A CA 1
ATOM 652 C C . LEU A 1 76 ? -16.953 11.164 18.375 1 51.88 76 LEU A C 1
ATOM 654 O O . LEU A 1 76 ? -17.797 10.75 19.172 1 51.88 76 LEU A O 1
ATOM 658 N N . ASN A 1 77 ? -17.062 12.18 17.656 1 49.25 77 ASN A N 1
ATOM 659 C CA . ASN A 1 77 ? -18.344 12.789 17.938 1 49.25 77 ASN A CA 1
ATOM 660 C C . ASN A 1 77 ? -19.469 12.148 17.125 1 49.25 77 ASN A C 1
ATOM 662 O O . ASN A 1 77 ? -20.656 12.391 17.391 1 49.25 77 ASN A O 1
ATOM 666 N N . SER A 1 78 ? -19.422 11.82 15.648 1 48.81 78 SER A N 1
ATOM 667 C CA . SER A 1 78 ? -20.641 11.484 14.922 1 48.81 78 SER A CA 1
ATOM 668 C C . SER A 1 78 ? -20.484 10.172 14.164 1 48.81 78 SER A C 1
ATOM 670 O O . SER A 1 78 ? -19.359 9.719 13.914 1 48.81 78 SER A O 1
ATOM 672 N N . SER A 1 79 ? -21.609 9.281 13.812 1 45.38 79 SER A N 1
ATOM 673 C CA . SER A 1 79 ? -21.953 8.094 13.031 1 45.38 79 SER A CA 1
ATOM 674 C C . SER A 1 79 ? -21.172 8.047 11.727 1 45.38 79 SER A C 1
ATOM 676 O O . SER A 1 79 ? -20.375 8.945 11.445 1 45.38 79 SER A O 1
ATOM 678 N N . PHE A 1 80 ? -21.641 7.141 10.656 1 48.31 80 PHE A N 1
ATOM 679 C CA . PHE A 1 80 ? -21.25 6.984 9.266 1 48.31 80 PHE A CA 1
ATOM 680 C C . PHE A 1 80 ? -20.812 8.32 8.672 1 48.31 80 PHE A C 1
ATOM 682 O O . PHE A 1 80 ? -19.859 8.375 7.879 1 48.31 80 PHE A O 1
ATOM 689 N N . SER A 1 81 ? -21.453 9.477 9.18 1 54.75 81 SER A N 1
ATOM 690 C CA . SER A 1 81 ? -21.203 10.867 8.82 1 54.75 81 SER A CA 1
ATOM 691 C C . SER A 1 81 ? -19.766 11.266 9.148 1 54.75 81 SER A C 1
ATOM 693 O O . SER A 1 81 ? -19.203 12.172 8.523 1 54.75 81 SER A O 1
ATOM 695 N N . ASN A 1 82 ? -18.953 10.234 9.773 1 61.12 82 ASN A N 1
ATOM 696 C CA . ASN A 1 82 ? -17.656 10.555 10.352 1 61.12 82 ASN A CA 1
ATOM 697 C C . ASN A 1 82 ? -16.516 10.242 9.375 1 61.12 82 ASN A C 1
ATOM 699 O O . ASN A 1 82 ? -15.578 11.031 9.25 1 61.12 82 ASN A O 1
ATOM 703 N N . VAL A 1 83 ? -16.828 9.258 8.586 1 67.94 83 VAL A N 1
ATOM 704 C CA . VAL A 1 83 ? -15.75 8.898 7.656 1 67.94 83 VAL A CA 1
ATOM 705 C C . VAL A 1 83 ? -15.68 9.93 6.531 1 67.94 83 VAL A C 1
ATOM 707 O O . VAL A 1 83 ? -14.594 10.312 6.098 1 67.94 83 VAL A O 1
ATOM 710 N N . GLU A 1 84 ? -16.906 10.406 6.25 1 73.12 84 GLU A N 1
ATOM 711 C CA . GLU A 1 84 ? -16.969 11.414 5.195 1 73.12 84 GLU A CA 1
ATOM 712 C C . GLU A 1 84 ? -16.266 12.703 5.613 1 73.12 84 GLU A C 1
ATOM 714 O O . GLU A 1 84 ? -15.523 13.297 4.828 1 73.12 84 GLU A O 1
ATOM 719 N N . LYS A 1 85 ? -16.578 13.125 6.754 1 76.88 85 LYS A N 1
ATOM 720 C CA . LYS A 1 85 ? -15.984 14.367 7.25 1 76.88 85 LYS A CA 1
ATOM 721 C C . LYS A 1 85 ? -14.477 14.211 7.426 1 76.88 85 LYS A C 1
ATOM 723 O O . LYS A 1 85 ? -13.719 15.156 7.176 1 76.88 85 LYS A O 1
ATOM 728 N N . PHE A 1 86 ? -14.148 13.055 7.801 1 78.31 86 PHE A N 1
ATOM 729 C CA . PHE A 1 86 ? -12.719 12.805 7.973 1 78.31 86 PHE A CA 1
ATOM 730 C C . PHE A 1 86 ? -11.992 12.859 6.633 1 78.31 86 PHE A C 1
ATOM 732 O O . PHE A 1 86 ? -10.922 13.461 6.523 1 78.31 86 PHE A O 1
ATOM 739 N N . VAL A 1 87 ? -12.555 12.289 5.637 1 83.44 87 VAL A N 1
ATOM 740 C CA . VAL A 1 87 ? -11.977 12.281 4.297 1 83.44 87 VAL A CA 1
ATOM 741 C C . VAL A 1 87 ? -11.844 13.711 3.779 1 83.44 87 VAL A C 1
ATOM 743 O O . VAL A 1 87 ? -10.82 14.078 3.201 1 83.44 87 VAL A O 1
ATOM 746 N N . GLU A 1 88 ? -12.875 14.438 4.066 1 86.19 88 GLU A N 1
ATOM 747 C CA . GLU A 1 88 ? -12.844 15.836 3.66 1 86.19 88 GLU A CA 1
ATOM 748 C C . GLU A 1 88 ? -11.688 16.578 4.332 1 86.19 88 GLU A C 1
ATOM 750 O O . GLU A 1 88 ? -10.945 17.312 3.674 1 86.19 88 GLU A O 1
ATOM 755 N N . LEU A 1 89 ? -11.547 16.391 5.559 1 84.38 89 LEU A N 1
ATOM 756 C CA . LEU A 1 89 ? -10.531 17.094 6.34 1 84.38 89 LEU A CA 1
ATOM 757 C C . LEU A 1 89 ? -9.125 16.703 5.895 1 84.38 89 LEU A C 1
ATOM 759 O O . LEU A 1 89 ? -8.258 17.547 5.742 1 84.38 89 LEU A O 1
ATOM 763 N N . ILE A 1 90 ? -8.953 15.484 5.66 1 88.81 90 ILE A N 1
ATOM 764 C CA . ILE A 1 90 ? -7.625 15.008 5.293 1 88.81 90 ILE A CA 1
ATOM 765 C C . ILE A 1 90 ? -7.254 15.523 3.906 1 88.81 90 ILE A C 1
ATOM 767 O O . ILE A 1 90 ? -6.117 15.953 3.682 1 88.81 90 ILE A O 1
ATOM 771 N N . ILE A 1 91 ? -8.164 15.453 3.033 1 93.06 91 ILE A N 1
ATOM 772 C CA . ILE A 1 91 ? -7.918 15.922 1.675 1 93.06 91 ILE A CA 1
ATOM 773 C C . ILE A 1 91 ? -7.574 17.406 1.699 1 93.06 91 ILE A C 1
ATOM 775 O O . ILE A 1 91 ? -6.613 17.844 1.063 1 93.06 91 ILE A O 1
ATOM 779 N N . GLU A 1 92 ? -8.32 18.156 2.455 1 89.62 92 GLU A N 1
ATOM 780 C CA . GLU A 1 92 ? -8.062 19.594 2.578 1 89.62 92 GLU A CA 1
ATOM 781 C C . GLU A 1 92 ? -6.695 19.859 3.209 1 89.62 92 GLU A C 1
ATOM 783 O O . GLU A 1 92 ? -5.973 20.766 2.781 1 89.62 92 GLU A O 1
ATOM 788 N N . TYR A 1 93 ? -6.441 19.125 4.156 1 88.12 93 TYR A N 1
ATOM 789 C CA . TYR A 1 93 ? -5.168 19.266 4.852 1 88.12 93 TYR A CA 1
ATOM 790 C C . TYR A 1 93 ? -4 18.984 3.916 1 88.12 93 TYR A C 1
ATOM 792 O O . TYR A 1 93 ? -3.023 19.734 3.883 1 88.12 93 TYR A O 1
ATOM 800 N N . ILE A 1 94 ? -4.062 17.906 3.213 1 90.88 94 ILE A N 1
ATOM 801 C CA . ILE A 1 94 ? -3.014 17.531 2.273 1 90.88 94 ILE A CA 1
ATOM 802 C C . ILE A 1 94 ? -2.854 18.625 1.213 1 90.88 94 ILE A C 1
ATOM 804 O O . ILE A 1 94 ? -1.731 19 0.879 1 90.88 94 ILE A O 1
ATOM 808 N N . PHE A 1 95 ? -3.977 19.078 0.777 1 91.81 95 PHE A N 1
ATOM 809 C CA . PHE A 1 95 ? -3.926 20.094 -0.273 1 91.81 95 PHE A CA 1
ATOM 810 C C . PHE A 1 95 ? -3.309 21.375 0.249 1 91.81 95 PHE A C 1
ATOM 812 O O . PHE A 1 95 ? -2.518 22.016 -0.446 1 91.81 95 PHE A O 1
ATOM 819 N N . ALA A 1 96 ? -3.678 21.781 1.448 1 86.75 96 ALA A N 1
ATOM 820 C CA . ALA A 1 96 ? -3.139 22.984 2.07 1 86.75 96 ALA A CA 1
ATOM 821 C C . ALA A 1 96 ? -1.634 22.859 2.289 1 86.75 96 ALA A C 1
ATOM 823 O O . ALA A 1 96 ? -0.928 23.875 2.361 1 86.75 96 ALA A O 1
ATOM 824 N N . ASN A 1 97 ? -1.18 21.688 2.41 1 83.88 97 ASN A N 1
ATOM 825 C CA . ASN A 1 97 ? 0.236 21.422 2.639 1 83.88 97 ASN A CA 1
ATOM 826 C C . ASN A 1 97 ? 0.844 20.609 1.501 1 83.88 97 ASN A C 1
ATOM 828 O O . ASN A 1 97 ? 1.645 19.703 1.739 1 83.88 97 ASN A O 1
ATOM 832 N N . LYS A 1 98 ? 0.414 20.859 0.366 1 86.56 98 LYS A N 1
ATOM 833 C CA . LYS A 1 98 ? 0.729 20.031 -0.788 1 86.56 98 LYS A CA 1
ATOM 834 C C . LYS A 1 98 ? 2.236 19.922 -1.001 1 86.56 98 LYS A C 1
ATOM 836 O O . LYS A 1 98 ? 2.748 18.875 -1.378 1 86.56 98 LYS A O 1
ATOM 841 N N . GLU A 1 99 ? 2.924 21 -0.752 1 79.62 99 GLU A N 1
ATOM 842 C CA . GLU A 1 99 ? 4.363 20.984 -0.979 1 79.62 99 GLU A CA 1
ATOM 843 C C . GLU A 1 99 ? 5.051 19.922 -0.119 1 79.62 99 GLU A C 1
ATOM 845 O O . GLU A 1 99 ? 5.879 19.156 -0.613 1 79.62 99 GLU A O 1
ATOM 850 N N . ILE A 1 100 ? 4.645 19.953 1.086 1 79.69 100 ILE A N 1
ATOM 851 C CA . ILE A 1 100 ? 5.281 19.031 2.02 1 79.69 100 ILE A CA 1
ATOM 852 C C . ILE A 1 100 ? 4.895 17.609 1.675 1 79.69 100 ILE A C 1
ATOM 854 O O . ILE A 1 100 ? 5.73 16.703 1.723 1 79.69 100 ILE A O 1
ATOM 858 N N . PHE A 1 101 ? 3.707 17.375 1.301 1 86.12 101 PHE A N 1
ATOM 859 C CA . PHE A 1 101 ? 3.246 16.016 1.007 1 86.12 101 PHE A CA 1
ATOM 860 C C . PHE A 1 101 ? 3.84 15.516 -0.303 1 86.12 101 PHE A C 1
ATOM 862 O O . PHE A 1 101 ? 4.109 14.32 -0.451 1 86.12 101 PHE A O 1
ATOM 869 N N . GLN A 1 102 ? 4.02 16.375 -1.17 1 83.88 102 GLN A N 1
ATOM 870 C CA . GLN A 1 102 ? 4.684 15.984 -2.408 1 83.88 102 GLN A CA 1
ATOM 871 C C . GLN A 1 102 ? 6.117 15.531 -2.143 1 83.88 102 GLN A C 1
ATOM 873 O O . GLN A 1 102 ? 6.609 14.609 -2.787 1 83.88 102 GLN A O 1
ATOM 878 N N . ILE A 1 103 ? 6.699 16.141 -1.222 1 78.38 103 ILE A N 1
ATOM 879 C CA . ILE A 1 103 ? 8.07 15.797 -0.871 1 78.38 103 ILE A CA 1
ATOM 880 C C . ILE A 1 103 ? 8.086 14.492 -0.083 1 78.38 103 ILE A C 1
ATOM 882 O O . ILE A 1 103 ? 8.852 13.578 -0.399 1 78.38 103 ILE A O 1
ATOM 886 N N . LEU A 1 104 ? 7.25 14.422 0.887 1 78.94 104 LEU A N 1
ATOM 887 C CA . LEU A 1 104 ? 7.23 13.273 1.785 1 78.94 104 LEU A CA 1
ATOM 888 C C . LEU A 1 104 ? 6.812 12.008 1.04 1 78.94 104 LEU A C 1
ATOM 890 O O . LEU A 1 104 ? 7.359 10.93 1.283 1 78.94 104 LEU A O 1
ATOM 894 N N . ILE A 1 105 ? 5.816 12.117 0.155 1 82.69 105 ILE A N 1
ATOM 895 C CA . ILE A 1 105 ? 5.266 10.977 -0.571 1 82.69 105 ILE A CA 1
ATOM 896 C C . ILE A 1 105 ? 6.102 10.711 -1.822 1 82.69 105 ILE A C 1
ATOM 898 O O . ILE A 1 105 ? 6.281 9.562 -2.221 1 82.69 105 ILE A O 1
ATOM 902 N N . GLY A 1 106 ? 6.648 11.734 -2.438 1 73.25 106 GLY A N 1
ATOM 903 C CA . GLY A 1 106 ? 7.41 11.617 -3.67 1 73.25 106 GLY A CA 1
ATOM 904 C C . GLY A 1 106 ? 8.836 11.141 -3.449 1 73.25 106 GLY A C 1
ATOM 905 O O . GLY A 1 106 ? 9.508 10.727 -4.395 1 73.25 106 GLY A O 1
ATOM 906 N N . SER A 1 107 ? 9.266 11.18 -2.354 1 65.94 107 SER A N 1
ATOM 907 C CA . SER A 1 107 ? 10.641 10.797 -2.076 1 65.94 107 SER A CA 1
ATOM 908 C C . SER A 1 107 ? 10.781 9.289 -1.931 1 65.94 107 SER A C 1
ATOM 910 O O . SER A 1 107 ? 9.781 8.57 -1.894 1 65.94 107 SER A O 1
ATOM 912 N N . ASN A 1 108 ? 12.008 8.805 -1.987 1 60.88 108 ASN A N 1
ATOM 913 C CA . ASN A 1 108 ? 12.297 7.391 -1.799 1 60.88 108 ASN A CA 1
ATOM 914 C C . ASN A 1 108 ? 11.711 6.867 -0.49 1 60.88 108 ASN A C 1
ATOM 916 O O . ASN A 1 108 ? 11.484 5.664 -0.344 1 60.88 108 ASN A O 1
ATOM 920 N N . LYS A 1 109 ? 11.438 7.844 0.426 1 59.28 109 LYS A N 1
ATOM 921 C CA . LYS A 1 109 ? 10.891 7.488 1.732 1 59.28 109 LYS A CA 1
ATOM 922 C C . LYS A 1 109 ? 9.367 7.457 1.701 1 59.28 109 LYS A C 1
ATOM 924 O O . LYS A 1 109 ? 8.727 7.141 2.705 1 59.28 109 LYS A O 1
ATOM 929 N N . GLY A 1 110 ? 8.922 7.754 0.557 1 62.03 110 GLY A N 1
ATOM 930 C CA . GLY A 1 110 ? 7.477 7.812 0.402 1 62.03 110 GLY A CA 1
ATOM 931 C C . GLY A 1 110 ? 6.781 6.516 0.779 1 62.03 110 GLY A C 1
ATOM 932 O O . GLY A 1 110 ? 5.758 6.531 1.466 1 62.03 110 GLY A O 1
ATOM 933 N N . ILE A 1 111 ? 7.414 5.52 0.473 1 59.69 111 ILE A N 1
ATOM 934 C CA . ILE A 1 111 ? 6.832 4.211 0.751 1 59.69 111 ILE A CA 1
ATOM 935 C C . ILE A 1 111 ? 6.777 3.98 2.26 1 59.69 111 ILE A C 1
ATOM 937 O O . ILE A 1 111 ? 5.758 3.535 2.789 1 59.69 111 ILE A O 1
ATOM 941 N N . GLN A 1 112 ? 7.836 4.25 2.883 1 67.19 112 GLN A N 1
ATOM 942 C CA . GLN A 1 112 ? 7.883 4.086 4.332 1 67.19 112 GLN A CA 1
ATOM 943 C C . GLN A 1 112 ? 6.863 4.992 5.02 1 67.19 112 GLN A C 1
ATOM 945 O O . GLN A 1 112 ? 6.219 4.582 5.988 1 67.19 112 GLN A O 1
ATOM 950 N N . ASN A 1 113 ? 6.73 6.07 4.449 1 73.56 113 ASN A N 1
ATOM 951 C CA . ASN A 1 113 ? 5.82 7.043 5.043 1 73.56 113 ASN A CA 1
ATOM 952 C C . ASN A 1 113 ? 4.363 6.598 4.906 1 73.56 113 ASN A C 1
ATOM 954 O O . ASN A 1 113 ? 3.598 6.668 5.871 1 73.56 113 ASN A O 1
ATOM 958 N N . THR A 1 114 ? 4.031 6.027 3.773 1 82.62 114 THR A N 1
ATOM 959 C CA . THR A 1 114 ? 2.643 5.641 3.549 1 82.62 114 THR A CA 1
ATOM 960 C C . THR A 1 114 ? 2.268 4.445 4.418 1 82.62 114 THR A C 1
ATOM 962 O O . THR A 1 114 ? 1.127 4.336 4.875 1 82.62 114 THR A O 1
ATOM 965 N N . ASN A 1 115 ? 3.244 3.643 4.719 1 85.81 115 ASN A N 1
ATOM 966 C CA . ASN A 1 115 ? 2.996 2.516 5.609 1 85.81 115 ASN A CA 1
ATOM 967 C C . ASN A 1 115 ? 2.732 2.979 7.039 1 85.81 115 ASN A C 1
ATOM 969 O O . ASN A 1 115 ? 1.872 2.426 7.727 1 85.81 115 ASN A O 1
ATOM 973 N N . LYS A 1 116 ? 3.465 3.949 7.445 1 86.25 116 LYS A N 1
ATOM 974 C CA . LYS A 1 116 ? 3.242 4.523 8.773 1 86.25 116 LYS A CA 1
ATOM 975 C C . LYS A 1 116 ? 1.83 5.09 8.891 1 86.25 116 LYS A C 1
ATOM 977 O O . LYS A 1 116 ? 1.18 4.93 9.93 1 86.25 116 LYS A O 1
ATOM 982 N N . PHE A 1 117 ? 1.433 5.699 7.836 1 85.38 117 PHE A N 1
ATOM 983 C CA . PHE A 1 117 ? 0.091 6.27 7.824 1 85.38 117 PHE A CA 1
ATOM 984 C C . PHE A 1 117 ? -0.965 5.176 7.895 1 85.38 117 PHE A C 1
ATOM 986 O O . PHE A 1 117 ? -1.931 5.285 8.656 1 85.38 117 PHE A O 1
ATOM 993 N N . LYS A 1 118 ? -0.785 4.18 7.168 1 90.88 118 LYS A N 1
ATOM 994 C CA . LYS A 1 118 ? -1.732 3.068 7.172 1 90.88 118 LYS A CA 1
ATOM 995 C C . LYS A 1 118 ? -1.832 2.436 8.555 1 90.88 118 LYS A C 1
ATOM 997 O O . LYS A 1 118 ? -2.932 2.223 9.07 1 90.88 118 LYS A O 1
ATOM 1002 N N . GLU A 1 119 ? -0.718 2.205 9.133 1 90.81 119 GLU A N 1
ATOM 1003 C CA . GLU A 1 119 ? -0.7 1.597 10.461 1 90.81 119 GLU A CA 1
ATOM 1004 C C . GLU A 1 119 ? -1.362 2.504 11.492 1 90.81 119 GLU A C 1
ATOM 1006 O O . GLU A 1 119 ? -2.1 2.031 12.359 1 90.81 119 GLU A O 1
ATOM 1011 N N . PHE A 1 120 ? -1.063 3.678 11.359 1 86.94 120 PHE A N 1
ATOM 1012 C CA . PHE A 1 120 ? -1.615 4.672 12.273 1 86.94 120 PHE A CA 1
ATOM 1013 C C . PHE A 1 120 ? -3.139 4.66 12.234 1 86.94 120 PHE A C 1
ATOM 1015 O O . PHE A 1 120 ? -3.793 4.559 13.273 1 86.94 120 PHE A O 1
ATOM 1022 N N . PHE A 1 121 ? -3.723 4.699 11.117 1 87.44 121 PHE A N 1
ATOM 1023 C CA . PHE A 1 121 ? -5.168 4.812 10.984 1 87.44 121 PHE A CA 1
ATOM 1024 C C . PHE A 1 121 ? -5.848 3.482 11.281 1 87.44 121 PHE A C 1
ATOM 1026 O O . PHE A 1 121 ? -6.957 3.451 11.82 1 87.44 121 PHE A O 1
ATOM 1033 N N . LYS A 1 122 ? -5.238 2.416 10.922 1 90.88 122 LYS A N 1
ATOM 1034 C CA . LYS A 1 122 ? -5.773 1.114 11.305 1 90.88 122 LYS A CA 1
ATOM 1035 C C . LYS A 1 122 ? -5.902 0.998 12.82 1 90.88 122 LYS A C 1
ATOM 1037 O O . LYS A 1 122 ? -6.941 0.571 13.336 1 90.88 122 LYS A O 1
ATOM 1042 N N . LYS A 1 123 ? -4.84 1.398 13.469 1 89.31 123 LYS A N 1
ATOM 1043 C CA . LYS A 1 123 ? -4.84 1.337 14.93 1 89.31 123 LYS A CA 1
ATOM 1044 C C . LYS A 1 123 ? -5.938 2.217 15.516 1 89.31 123 LYS A C 1
ATOM 1046 O O . LYS A 1 123 ? -6.605 1.829 16.484 1 89.31 123 LYS A O 1
ATOM 1051 N N . LYS A 1 124 ? -6.047 3.34 15 1 85.44 124 LYS A N 1
ATOM 1052 C CA . LYS A 1 124 ? -7.094 4.242 15.469 1 85.44 124 LYS A CA 1
ATOM 1053 C C . LYS A 1 124 ? -8.477 3.623 15.289 1 85.44 124 LYS A C 1
ATOM 1055 O O . LYS A 1 124 ? -9.328 3.721 16.172 1 85.44 124 LYS A O 1
ATOM 1060 N N . GLU A 1 125 ? -8.742 3.008 14.094 1 85.19 125 GLU A N 1
ATOM 1061 C CA . GLU A 1 125 ? -10.008 2.332 13.844 1 85.19 125 GLU A CA 1
ATOM 1062 C C . GLU A 1 125 ? -10.242 1.197 14.836 1 85.19 125 GLU A C 1
ATOM 1064 O O . GLU A 1 125 ? -11.359 1 15.32 1 85.19 125 GLU A O 1
ATOM 1069 N N . TRP A 1 126 ? -9.188 0.506 15.117 1 89.12 126 TRP A N 1
ATOM 1070 C CA . TRP A 1 126 ? -9.281 -0.617 16.047 1 89.12 126 TRP A CA 1
ATOM 1071 C C . TRP A 1 126 ? -9.594 -0.134 17.453 1 89.12 126 TRP A C 1
ATOM 1073 O O . TRP A 1 126 ? -10.414 -0.733 18.156 1 89.12 126 TRP A O 1
ATOM 1083 N N . GLU A 1 127 ? -8.922 0.895 17.875 1 86.31 127 GLU A N 1
ATOM 1084 C CA . GLU A 1 127 ? -9.172 1.477 19.188 1 86.31 127 GLU A CA 1
ATOM 1085 C C . GLU A 1 127 ? -10.625 1.936 19.328 1 86.31 127 GLU A C 1
ATOM 1087 O O . GLU A 1 127 ? -11.242 1.744 20.375 1 86.31 127 GLU A O 1
ATOM 1092 N N . LEU A 1 128 ? -11.055 2.557 18.297 1 81.75 128 LEU A N 1
ATOM 1093 C CA . LEU A 1 128 ? -12.445 3.006 18.297 1 81.75 128 LEU A CA 1
ATOM 1094 C C . LEU A 1 128 ? -13.398 1.822 18.406 1 81.75 128 LEU A C 1
ATOM 1096 O O . LEU A 1 128 ? -14.344 1.851 19.203 1 81.75 128 LEU A O 1
ATOM 1100 N N . SER A 1 129 ? -13.195 0.813 17.609 1 84.62 129 SER A N 1
ATOM 1101 C CA . SER A 1 129 ? -14.023 -0.386 17.641 1 84.62 129 SER A CA 1
ATOM 1102 C C . SER A 1 129 ? -14 -1.044 19.016 1 84.62 129 SER A C 1
ATOM 1104 O O . SER A 1 129 ? -15.031 -1.493 19.516 1 84.62 129 SER A O 1
ATOM 1106 N N . LYS A 1 130 ? -12.82 -1.095 19.578 1 89.44 130 LYS A N 1
ATOM 1107 C CA . LYS A 1 130 ? -12.664 -1.684 20.906 1 89.44 130 LYS A CA 1
ATOM 1108 C C . LYS A 1 130 ? -13.445 -0.895 21.953 1 89.44 130 LYS A C 1
ATOM 1110 O O . LYS A 1 130 ? -14.031 -1.479 22.875 1 89.44 130 LYS A O 1
ATOM 1115 N N . SER A 1 131 ? -13.352 0.369 21.859 1 85.5 131 SER A N 1
ATOM 1116 C CA . SER A 1 131 ? -14.047 1.228 22.812 1 85.5 131 SER A CA 1
ATOM 1117 C C . SER A 1 131 ? -15.555 1.054 22.703 1 85.5 131 SER A C 1
ATOM 1119 O O . SER A 1 131 ? -16.266 1.167 23.703 1 85.5 131 SER A O 1
ATOM 1121 N N . ILE A 1 132 ? -16.078 0.671 21.531 1 83.5 132 ILE A N 1
ATOM 1122 C CA . ILE A 1 132 ? -17.516 0.562 21.297 1 83.5 132 ILE A CA 1
ATOM 1123 C C . ILE A 1 132 ? -17.969 -0.876 21.531 1 83.5 132 ILE A C 1
ATOM 1125 O O . ILE A 1 132 ? -18.984 -1.112 22.203 1 83.5 132 ILE A O 1
ATOM 1129 N N . ASN A 1 133 ? -17.234 -1.862 21.078 1 89.19 133 ASN A N 1
ATOM 1130 C CA . ASN A 1 133 ? -17.672 -3.252 21.047 1 89.19 133 ASN A CA 1
ATOM 1131 C C . ASN A 1 133 ? -16.906 -4.113 22.031 1 89.19 133 ASN A C 1
ATOM 1133 O O . ASN A 1 133 ? -17.234 -5.285 22.234 1 89.19 133 ASN A O 1
ATOM 1137 N N . GLY A 1 134 ? -15.875 -3.557 22.703 1 90.75 134 GLY A N 1
ATOM 1138 C CA . GLY A 1 134 ? -15.062 -4.281 23.672 1 90.75 134 GLY A CA 1
ATOM 1139 C C . GLY A 1 134 ? -13.961 -5.102 23.016 1 90.75 134 GLY A C 1
ATOM 1140 O O . GLY A 1 134 ? -13.047 -5.566 23.703 1 90.75 134 GLY A O 1
ATOM 1141 N N . GLU A 1 135 ? -14.133 -5.402 21.75 1 92.38 135 GLU A N 1
ATOM 1142 C CA . GLU A 1 135 ? -13.117 -6.152 21.016 1 92.38 135 GLU A CA 1
ATOM 1143 C C . GLU A 1 135 ? -13.102 -5.758 19.547 1 92.38 135 GLU A C 1
ATOM 1145 O O . GLU A 1 135 ? -14 -5.055 19.078 1 92.38 135 GLU A O 1
ATOM 1150 N N . VAL A 1 136 ? -12.102 -6.141 18.969 1 93.25 136 VAL A N 1
ATOM 1151 C CA . VAL A 1 136 ? -12.016 -6 17.516 1 93.25 136 VAL A CA 1
ATOM 1152 C C . VAL A 1 136 ? -12.109 -7.375 16.859 1 93.25 136 VAL A C 1
ATOM 1154 O O . VAL A 1 136 ? -11.266 -8.242 17.094 1 93.25 136 VAL A O 1
ATOM 1157 N N . SER A 1 137 ? -13.133 -7.594 16.047 1 93.69 137 SER A N 1
ATOM 1158 C CA . SER A 1 137 ? -13.297 -8.883 15.375 1 93.69 137 SER A CA 1
ATOM 1159 C C . SER A 1 137 ? -12.297 -9.031 14.234 1 93.69 137 SER A C 1
ATOM 1161 O O . SER A 1 137 ? -11.758 -8.039 13.742 1 93.69 137 SER A O 1
ATOM 1163 N N . GLU A 1 138 ? -12.086 -10.219 13.805 1 94.19 138 GLU A N 1
ATOM 1164 C CA . GLU A 1 138 ? -11.203 -10.469 12.664 1 94.19 138 GLU A CA 1
ATOM 1165 C C . GLU A 1 138 ? -11.734 -9.789 11.406 1 94.19 138 GLU A C 1
ATOM 1167 O O . GLU A 1 138 ? -10.953 -9.266 10.609 1 94.19 138 GLU A O 1
ATOM 1172 N N . TYR A 1 139 ? -13.031 -9.812 11.273 1 93.38 139 TYR A N 1
ATOM 1173 C CA . TYR A 1 139 ? -13.648 -9.133 10.133 1 93.38 139 TYR A CA 1
ATOM 1174 C C . TYR A 1 139 ? -13.336 -7.641 10.156 1 93.38 139 TYR A C 1
ATOM 1176 O O . TYR A 1 139 ? -12.992 -7.055 9.125 1 93.38 139 TYR A O 1
ATOM 1184 N N . GLN A 1 140 ? -13.484 -7.074 11.328 1 91.88 140 GLN A N 1
ATOM 1185 C CA . GLN A 1 140 ? -13.234 -5.641 11.453 1 91.88 140 GLN A CA 1
ATOM 1186 C C . GLN A 1 140 ? -11.781 -5.305 11.133 1 91.88 140 GLN A C 1
ATOM 1188 O O . GLN A 1 140 ? -11.492 -4.254 10.555 1 91.88 140 GLN A O 1
ATOM 1193 N N . LYS A 1 141 ? -10.867 -6.18 11.562 1 93.94 141 LYS A N 1
ATOM 1194 C CA . LYS A 1 141 ? -9.453 -5.977 11.242 1 93.94 141 LYS A CA 1
ATOM 1195 C C . LYS A 1 141 ? -9.227 -5.996 9.734 1 93.94 141 LYS A C 1
ATOM 1197 O O . LYS A 1 141 ? -8.5 -5.148 9.203 1 93.94 141 LYS A O 1
ATOM 1202 N N . VAL A 1 142 ? -9.82 -6.934 9.07 1 94.56 142 VAL A N 1
ATOM 1203 C CA . VAL A 1 142 ? -9.68 -7.066 7.629 1 94.56 142 VAL A CA 1
ATOM 1204 C C . VAL A 1 142 ? -10.305 -5.859 6.934 1 94.56 142 VAL A C 1
ATOM 1206 O O . VAL A 1 142 ? -9.719 -5.297 6.008 1 94.56 142 VAL A O 1
ATOM 1209 N N . GLU A 1 143 ? -11.445 -5.48 7.383 1 91.94 143 GLU A N 1
ATOM 1210 C CA . GLU A 1 143 ? -12.133 -4.328 6.809 1 91.94 143 GLU A CA 1
ATOM 1211 C C . GLU A 1 143 ? -11.312 -3.053 6.977 1 91.94 143 GLU A C 1
ATOM 1213 O O . GLU A 1 143 ? -11.234 -2.234 6.059 1 91.94 143 GLU A O 1
ATOM 1218 N N . SER A 1 144 ? -10.773 -2.887 8.172 1 91.56 144 SER A N 1
ATOM 1219 C CA . SER A 1 144 ? -9.938 -1.721 8.43 1 91.56 144 SER A CA 1
ATOM 1220 C C . SER A 1 144 ? -8.727 -1.695 7.508 1 91.56 144 SER A C 1
ATOM 1222 O O . SER A 1 144 ? -8.367 -0.645 6.973 1 91.56 144 SER A O 1
ATOM 1224 N N . ALA A 1 145 ? -8.062 -2.848 7.352 1 93.56 145 ALA A N 1
ATOM 1225 C CA . ALA A 1 145 ? -6.914 -2.943 6.453 1 93.56 145 ALA A CA 1
ATOM 1226 C C . ALA A 1 145 ? -7.293 -2.541 5.031 1 93.56 145 ALA A C 1
ATOM 1228 O O . ALA A 1 145 ? -6.562 -1.793 4.375 1 93.56 145 ALA A O 1
ATOM 1229 N N . PHE A 1 146 ? -8.406 -3.006 4.617 1 93 146 PHE A N 1
ATOM 1230 C CA . PHE A 1 146 ? -8.898 -2.725 3.271 1 93 146 PHE A CA 1
ATOM 1231 C C . PHE A 1 146 ? -9.164 -1.234 3.092 1 93 146 PHE A C 1
ATOM 1233 O O . PHE A 1 146 ? -8.641 -0.611 2.168 1 93 146 PHE A O 1
ATOM 1240 N N . THR A 1 147 ? -9.922 -0.664 3.939 1 91.56 147 THR A N 1
ATOM 1241 C CA . THR A 1 147 ? -10.391 0.711 3.805 1 91.56 147 THR A CA 1
ATOM 1242 C C . THR A 1 147 ? -9.234 1.694 3.945 1 91.56 147 THR A C 1
ATOM 1244 O O . THR A 1 147 ? -9.086 2.611 3.135 1 91.56 147 THR A O 1
ATOM 1247 N N . VAL A 1 148 ? -8.43 1.441 4.945 1 92.12 148 VAL A N 1
ATOM 1248 C CA . VAL A 1 148 ? -7.316 2.348 5.195 1 92.12 148 VAL A CA 1
ATOM 1249 C C . VAL A 1 148 ? -6.336 2.303 4.023 1 92.12 148 VAL A C 1
ATOM 1251 O O . VAL A 1 148 ? -5.91 3.346 3.525 1 92.12 148 VAL A O 1
ATOM 1254 N N . ALA A 1 149 ? -6.02 1.108 3.6 1 93.06 149 ALA A N 1
ATOM 1255 C CA . ALA A 1 149 ? -5.117 0.974 2.461 1 93.06 149 ALA A CA 1
ATOM 1256 C C . ALA A 1 149 ? -5.699 1.64 1.218 1 93.06 149 ALA A C 1
ATOM 1258 O O . ALA A 1 149 ? -4.98 2.311 0.471 1 93.06 149 ALA A O 1
ATOM 1259 N N . GLY A 1 150 ? -6.926 1.373 0.994 1 92.75 150 GLY A N 1
ATOM 1260 C CA . GLY A 1 150 ? -7.582 1.978 -0.153 1 92.75 150 GLY A CA 1
ATOM 1261 C C . GLY A 1 150 ? -7.52 3.494 -0.147 1 92.75 150 GLY A C 1
ATOM 1262 O O . GLY A 1 150 ? -7.121 4.109 -1.139 1 92.75 150 GLY A O 1
ATOM 1263 N N . VAL A 1 151 ? -7.867 4.078 0.968 1 92.12 151 VAL A N 1
ATOM 1264 C CA . VAL A 1 151 ? -7.898 5.535 1.079 1 92.12 151 VAL A CA 1
ATOM 1265 C C . VAL A 1 151 ? -6.48 6.09 0.955 1 92.12 151 VAL A C 1
ATOM 1267 O O . VAL A 1 151 ? -6.238 7.023 0.182 1 92.12 151 VAL A O 1
ATOM 1270 N N . VAL A 1 152 ? -5.574 5.531 1.667 1 92.31 152 VAL A N 1
ATOM 1271 C CA . VAL A 1 152 ? -4.195 6.012 1.677 1 92.31 152 VAL A CA 1
ATOM 1272 C C . VAL A 1 152 ? -3.607 5.922 0.271 1 92.31 152 VAL A C 1
ATOM 1274 O O . VAL A 1 152 ? -2.91 6.836 -0.178 1 92.31 152 VAL A O 1
ATOM 1277 N N . SER A 1 153 ? -3.873 4.867 -0.392 1 93.25 153 SER A N 1
ATOM 1278 C CA . SER A 1 153 ? -3.338 4.691 -1.737 1 93.25 153 SER A CA 1
ATOM 1279 C C . SER A 1 153 ? -3.893 5.738 -2.695 1 93.25 153 SER A C 1
ATOM 1281 O O . SER A 1 153 ? -3.16 6.281 -3.527 1 93.25 153 SER A O 1
ATOM 1283 N N . VAL A 1 154 ? -5.156 5.977 -2.619 1 94.88 154 VAL A N 1
ATOM 1284 C CA . VAL A 1 154 ? -5.781 6.988 -3.465 1 94.88 154 VAL A CA 1
ATOM 1285 C C . VAL A 1 154 ? -5.141 8.352 -3.195 1 94.88 154 VAL A C 1
ATOM 1287 O O . VAL A 1 154 ? -4.797 9.078 -4.129 1 94.88 154 VAL A O 1
ATOM 1290 N N . LEU A 1 155 ? -4.973 8.664 -1.934 1 93.38 155 LEU A N 1
ATOM 1291 C CA . LEU A 1 155 ? -4.367 9.938 -1.567 1 93.38 155 LEU A CA 1
ATOM 1292 C C . LEU A 1 155 ? -2.922 10.008 -2.051 1 93.38 155 LEU A C 1
ATOM 1294 O O . LEU A 1 155 ? -2.477 11.055 -2.537 1 93.38 155 LEU A O 1
ATOM 1298 N N . GLU A 1 156 ? -2.246 8.969 -1.887 1 92 156 GLU A N 1
ATOM 1299 C CA . GLU A 1 156 ? -0.864 8.891 -2.352 1 92 156 GLU A CA 1
ATOM 1300 C C . GLU A 1 156 ? -0.771 9.148 -3.854 1 92 156 GLU A C 1
ATOM 1302 O O . GLU A 1 156 ? 0.039 9.961 -4.301 1 92 156 GLU A O 1
ATOM 1307 N N . GLU A 1 157 ? -1.516 8.453 -4.566 1 92.38 157 GLU A N 1
ATOM 1308 C CA . GLU A 1 157 ? -1.497 8.617 -6.016 1 92.38 157 GLU A CA 1
ATOM 1309 C C . GLU A 1 157 ? -1.896 10.031 -6.418 1 92.38 157 GLU A C 1
ATOM 1311 O O . GLU A 1 157 ? -1.33 10.602 -7.355 1 92.38 157 GLU A O 1
ATOM 1316 N N . TRP A 1 158 ? -2.887 10.57 -5.703 1 94.88 158 TRP A N 1
ATOM 1317 C CA . TRP A 1 158 ? -3.324 11.945 -5.93 1 94.88 158 TRP A CA 1
ATOM 1318 C C . TRP A 1 158 ? -2.164 12.922 -5.766 1 94.88 158 TRP A C 1
ATOM 1320 O O . TRP A 1 158 ? -1.961 13.797 -6.605 1 94.88 158 TRP A O 1
ATOM 1330 N N . VAL A 1 159 ? -1.359 12.727 -4.789 1 92.25 159 VAL A N 1
ATOM 1331 C CA . VAL A 1 159 ? -0.226 13.602 -4.492 1 92.25 159 VAL A CA 1
ATOM 1332 C C . VAL A 1 159 ? 0.865 13.398 -5.543 1 92.25 159 VAL A C 1
ATOM 1334 O O . VAL A 1 159 ? 1.4 14.367 -6.082 1 92.25 159 VAL A O 1
ATOM 1337 N N . ILE A 1 160 ? 1.188 12.203 -5.852 1 88.88 160 ILE A N 1
ATOM 1338 C CA . ILE A 1 160 ? 2.26 11.859 -6.781 1 88.88 160 ILE A CA 1
ATOM 1339 C C . ILE A 1 160 ? 1.95 12.43 -8.164 1 88.88 160 ILE A C 1
ATOM 1341 O O . ILE A 1 160 ? 2.85 12.898 -8.859 1 88.88 160 ILE A O 1
ATOM 1345 N N . GLU A 1 161 ? 0.717 12.359 -8.516 1 90.25 161 GLU A N 1
ATOM 1346 C CA . GLU A 1 161 ? 0.314 12.805 -9.852 1 90.25 161 GLU A CA 1
ATOM 1347 C C . GLU A 1 161 ? 0.17 14.32 -9.898 1 90.25 161 GLU A C 1
ATOM 1349 O O . GLU A 1 161 ? -0.217 14.883 -10.93 1 90.25 161 GLU A O 1
ATOM 1354 N N . GLY A 1 162 ? 0.422 14.953 -8.812 1 88.44 162 GLY A N 1
ATOM 1355 C CA . GLY A 1 162 ? 0.431 16.406 -8.805 1 88.44 162 GLY A CA 1
ATOM 1356 C C . GLY A 1 162 ? -0.926 17.016 -8.492 1 88.44 162 GLY A C 1
ATOM 1357 O O . GLY 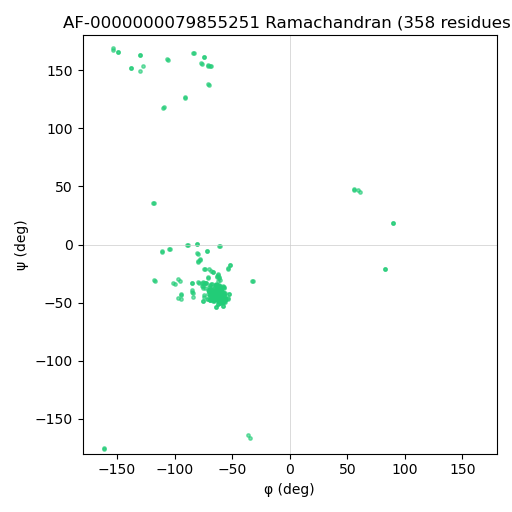A 1 162 ? -1.234 18.125 -8.93 1 88.44 162 GLY A O 1
ATOM 1358 N N . MET A 1 163 ? -1.779 16.156 -7.891 1 92.56 163 MET A N 1
ATOM 1359 C CA . MET A 1 163 ? -3.094 16.625 -7.449 1 92.56 163 MET A CA 1
ATOM 1360 C C . MET A 1 163 ? -3.863 17.25 -8.602 1 92.56 163 MET A C 1
ATOM 1362 O O . MET A 1 163 ? -4.406 18.344 -8.469 1 92.56 163 MET A O 1
ATOM 1366 N N . ILE A 1 164 ? -3.871 16.562 -9.703 1 91.12 164 ILE A N 1
ATOM 1367 C CA . ILE A 1 164 ? -4.543 17 -10.922 1 91.12 164 ILE A CA 1
ATOM 1368 C C . ILE A 1 164 ? -6.047 17.109 -10.672 1 91.12 164 ILE A C 1
ATOM 1370 O O . ILE A 1 164 ? -6.68 18.094 -11.047 1 91.12 164 ILE A O 1
ATOM 1374 N N . ILE A 1 165 ? -6.656 16.109 -9.992 1 94.44 165 ILE A N 1
ATOM 1375 C CA . ILE A 1 165 ? -8.055 16.172 -9.57 1 94.44 165 ILE A CA 1
ATOM 1376 C C . ILE A 1 165 ? -8.203 17.188 -8.438 1 94.44 165 ILE A C 1
ATOM 1378 O O . ILE A 1 165 ? -7.375 17.219 -7.52 1 94.44 165 ILE A O 1
ATOM 1382 N N . SER A 1 166 ? -9.195 17.953 -8.461 1 95.19 166 SER A N 1
ATOM 1383 C CA . SER A 1 166 ? -9.398 18.922 -7.398 1 95.19 166 SER A CA 1
ATOM 1384 C C . SER A 1 166 ? -9.758 18.25 -6.082 1 95.19 166 SER A C 1
ATOM 1386 O O . SER A 1 166 ? -10.289 17.125 -6.078 1 95.19 166 SER A O 1
ATOM 1388 N N . PRO A 1 167 ? -9.43 18.938 -4.969 1 95.25 167 PRO A N 1
ATOM 1389 C CA . PRO A 1 167 ? -9.828 18.391 -3.672 1 95.25 167 PRO A CA 1
ATOM 1390 C C . PRO A 1 167 ? -11.32 18.062 -3.607 1 95.25 167 PRO A C 1
ATOM 1392 O O . PRO A 1 167 ? -11.703 17 -3.109 1 95.25 167 PRO A O 1
ATOM 1395 N N . ASP A 1 168 ? -12.156 18.938 -4.133 1 94.81 168 ASP A N 1
ATOM 1396 C CA . ASP A 1 168 ? -13.609 18.75 -4.109 1 94.81 168 ASP A CA 1
ATOM 1397 C C . ASP A 1 168 ? -14 17.5 -4.891 1 94.81 168 ASP A C 1
ATOM 1399 O O . ASP A 1 168 ? -14.836 16.719 -4.434 1 94.81 168 ASP A O 1
ATOM 1403 N N . GLU A 1 169 ? -13.445 17.344 -6.02 1 95.81 169 GLU A N 1
ATOM 1404 C CA . GLU A 1 169 ? -13.742 16.172 -6.844 1 95.81 169 GLU A CA 1
ATOM 1405 C C . GLU A 1 169 ? -13.281 14.891 -6.172 1 95.81 169 GLU A C 1
ATOM 1407 O O . GLU A 1 169 ? -14 13.891 -6.16 1 95.81 169 GLU A O 1
ATOM 1412 N N . LEU A 1 170 ? -12.086 14.883 -5.629 1 96.56 170 LEU A N 1
ATOM 1413 C CA . LEU A 1 170 ? -11.547 13.703 -4.961 1 96.56 170 LEU A CA 1
ATOM 1414 C C . LEU A 1 170 ? -12.414 13.32 -3.764 1 96.56 170 LEU A C 1
ATOM 1416 O O . LEU A 1 170 ? -12.656 12.133 -3.527 1 96.56 170 LEU A O 1
ATOM 1420 N N . GLU A 1 171 ? -12.781 14.359 -3.047 1 93.12 171 GLU A N 1
ATOM 1421 C CA . GLU A 1 171 ? -13.672 14.117 -1.917 1 93.12 171 GLU A CA 1
ATOM 1422 C C . GLU A 1 171 ? -14.945 13.414 -2.363 1 93.12 171 GLU A C 1
ATOM 1424 O O . GLU A 1 171 ? -15.398 12.469 -1.721 1 93.12 171 GLU A O 1
ATOM 1429 N N . LYS A 1 172 ? -15.508 13.945 -3.461 1 93.19 172 LYS A N 1
ATOM 1430 C CA . LYS A 1 172 ? -16.734 13.359 -4 1 93.19 172 LYS A CA 1
ATOM 1431 C C . LYS A 1 172 ? -16.5 11.906 -4.402 1 93.19 172 LYS A C 1
ATOM 1433 O O . LYS A 1 172 ? -17.328 11.039 -4.098 1 93.19 172 LYS A O 1
ATOM 1438 N N . TYR A 1 173 ? -15.453 11.648 -5.074 1 93.88 173 TYR A N 1
ATOM 1439 C CA . TYR A 1 173 ? -15.141 10.289 -5.504 1 93.88 173 TYR A CA 1
ATOM 1440 C C . TYR A 1 173 ? -14.977 9.359 -4.309 1 93.88 173 TYR A C 1
ATOM 1442 O O . TYR A 1 173 ? -15.57 8.273 -4.27 1 93.88 173 TYR A O 1
ATOM 1450 N N . LEU A 1 174 ? -14.164 9.742 -3.326 1 92.69 174 LEU A N 1
ATOM 1451 C CA . LEU A 1 174 ? -13.891 8.891 -2.174 1 92.69 174 LEU A CA 1
ATOM 1452 C C . LEU A 1 174 ? -15.148 8.664 -1.347 1 92.69 174 LEU A C 1
ATOM 1454 O O . LEU A 1 174 ? -15.367 7.57 -0.824 1 92.69 174 LEU A O 1
ATOM 1458 N N . LYS A 1 175 ? -15.93 9.734 -1.218 1 87.81 175 LYS A N 1
ATOM 1459 C CA . LYS A 1 175 ? -17.203 9.586 -0.505 1 87.81 175 LYS A CA 1
ATOM 1460 C C . LYS A 1 175 ? -18.109 8.57 -1.197 1 87.81 175 LYS A C 1
ATOM 1462 O O . LYS A 1 175 ? -18.719 7.727 -0.539 1 87.81 175 LYS A O 1
ATOM 1467 N N . LYS A 1 176 ? -18.203 8.695 -2.506 1 88.56 176 LYS A N 1
ATOM 1468 C CA . LYS A 1 176 ? -19.016 7.754 -3.279 1 88.56 176 LYS A CA 1
ATOM 1469 C C . LYS A 1 176 ? -18.5 6.324 -3.117 1 88.56 176 LYS A C 1
ATOM 1471 O O . LYS A 1 176 ? -19.297 5.387 -2.986 1 88.56 176 LYS A O 1
ATOM 1476 N N . ILE A 1 177 ? -17.234 6.16 -3.094 1 88 177 ILE A N 1
ATOM 1477 C CA . ILE A 1 177 ? -16.609 4.848 -2.965 1 88 177 ILE A CA 1
ATOM 1478 C C . ILE A 1 177 ? -16.859 4.293 -1.564 1 88 177 ILE A C 1
ATOM 1480 O O . ILE A 1 177 ? -17.266 3.139 -1.411 1 88 177 ILE A O 1
ATOM 1484 N N . LEU A 1 178 ? -16.609 5.156 -0.518 1 84.12 178 LEU A N 1
ATOM 1485 C CA . LEU A 1 178 ? -16.734 4.734 0.874 1 84.12 178 LEU A CA 1
ATOM 1486 C C . LEU A 1 178 ? -18.188 4.441 1.229 1 84.12 178 LEU A C 1
ATOM 1488 O O . LEU A 1 178 ? -18.469 3.611 2.098 1 84.12 178 LEU A O 1
ATOM 1492 N N . LEU A 1 179 ? -19.094 5.27 0.562 1 75.81 179 LEU A N 1
ATOM 1493 C CA . LEU A 1 179 ? -20.516 5.086 0.821 1 75.81 179 LEU A CA 1
ATOM 1494 C C . LEU A 1 179 ? -21.031 3.816 0.152 1 75.81 179 LEU A C 1
ATOM 1496 O O . LEU A 1 179 ? -22.094 3.297 0.523 1 75.81 179 LEU A O 1
ATOM 1500 N N . LYS A 1 180 ? -20.438 3.551 -0.958 1 65.12 180 LYS A N 1
ATOM 1501 C CA . LYS A 1 180 ? -20.797 2.225 -1.444 1 65.12 180 LYS A CA 1
ATOM 1502 C C . LYS A 1 180 ? -20.594 1.164 -0.368 1 65.12 180 LYS A C 1
ATOM 1504 O O . LYS A 1 180 ? -21.25 0.118 -0.385 1 65.12 180 LYS A O 1
ATOM 1509 N N . PHE A 1 181 ? -19.75 1.676 0.632 1 50.34 181 PHE A N 1
ATOM 1510 C CA . PHE A 1 181 ? -19.422 0.792 1.741 1 50.34 181 PHE A CA 1
ATOM 1511 C C . PHE A 1 181 ? -20.188 1.176 2.996 1 50.34 181 PHE A C 1
ATOM 1513 O O . PHE A 1 181 ? -20.625 0.305 3.75 1 50.34 181 PHE A O 1
ATOM 1520 N N . MET B 1 1 ? 11.367 -34.531 -25.266 1 55.97 1 MET B N 1
ATOM 1521 C CA . MET B 1 1 ? 12.273 -35.031 -24.25 1 55.97 1 MET B CA 1
ATOM 1522 C C . MET B 1 1 ? 13.102 -33.906 -23.641 1 55.97 1 MET B C 1
ATOM 1524 O O . MET B 1 1 ? 13.195 -33.812 -22.406 1 55.97 1 MET B O 1
ATOM 1528 N N . GLU B 1 2 ? 13.82 -32.938 -24.391 1 56.12 2 GLU B N 1
ATOM 1529 C CA . GLU B 1 2 ? 14.633 -31.812 -23.984 1 56.12 2 GLU B CA 1
ATOM 1530 C C . GLU B 1 2 ? 13.82 -30.797 -23.188 1 56.12 2 GLU B C 1
ATOM 1532 O O . GLU B 1 2 ? 14.273 -30.297 -22.156 1 56.12 2 GLU B O 1
ATOM 1537 N N . ASP B 1 3 ? 12.547 -30.812 -23.516 1 71.38 3 ASP B N 1
ATOM 1538 C CA . ASP B 1 3 ? 11.641 -29.828 -22.922 1 71.38 3 ASP B CA 1
ATOM 1539 C C . ASP B 1 3 ? 11.234 -30.234 -21.5 1 71.38 3 ASP B C 1
ATOM 1541 O O . ASP B 1 3 ? 11.219 -29.406 -20.594 1 71.38 3 ASP B O 1
ATOM 1545 N N . ARG B 1 4 ? 11.164 -31.594 -21.344 1 74.56 4 ARG B N 1
ATOM 1546 C CA . ARG B 1 4 ? 10.773 -32.125 -20.031 1 74.56 4 ARG B CA 1
ATOM 1547 C C . ARG B 1 4 ? 11.914 -32 -19.031 1 74.56 4 ARG B C 1
ATOM 1549 O O . ARG B 1 4 ? 11.695 -31.703 -17.859 1 74.56 4 ARG B O 1
ATOM 1556 N N . ARG B 1 5 ? 13.062 -32.375 -19.547 1 77.12 5 ARG B N 1
ATOM 1557 C CA . ARG B 1 5 ? 14.234 -32.25 -18.688 1 77.12 5 ARG B CA 1
ATOM 1558 C C . ARG B 1 5 ? 14.445 -30.828 -18.219 1 77.12 5 ARG B C 1
ATOM 1560 O O . ARG B 1 5 ? 14.773 -30.594 -17.047 1 77.12 5 ARG B O 1
ATOM 1567 N N . LYS B 1 6 ? 14.25 -29.906 -19.156 1 83 6 LYS B N 1
ATOM 1568 C CA . LYS B 1 6 ? 14.383 -28.484 -18.828 1 83 6 LYS B CA 1
ATOM 1569 C C . LYS B 1 6 ? 13.352 -28.062 -17.781 1 83 6 LYS B C 1
ATOM 1571 O O . LYS B 1 6 ? 13.664 -27.328 -16.844 1 83 6 LYS B O 1
ATOM 1576 N N . ILE B 1 7 ? 12.25 -28.609 -17.938 1 83.38 7 ILE B N 1
ATOM 1577 C CA . ILE B 1 7 ? 11.164 -28.297 -17.016 1 83.38 7 ILE B CA 1
ATOM 1578 C C . ILE B 1 7 ? 11.469 -28.859 -15.633 1 83.38 7 ILE B C 1
ATOM 1580 O O . ILE B 1 7 ? 11.273 -28.172 -14.625 1 83.38 7 ILE B O 1
ATOM 1584 N N . ARG B 1 8 ? 11.953 -30.031 -15.648 1 86.81 8 ARG B N 1
ATOM 1585 C CA . ARG B 1 8 ? 12.305 -30.656 -14.375 1 86.81 8 ARG B CA 1
ATOM 1586 C C . ARG B 1 8 ? 13.43 -29.891 -13.68 1 86.81 8 ARG B C 1
ATOM 1588 O O . ARG B 1 8 ? 13.391 -29.672 -12.469 1 86.81 8 ARG B O 1
ATOM 1595 N N . THR B 1 9 ? 14.398 -29.562 -14.5 1 90.06 9 THR B N 1
ATOM 1596 C CA . THR B 1 9 ? 15.531 -28.828 -13.953 1 90.06 9 THR B CA 1
ATOM 1597 C C . THR B 1 9 ? 15.07 -27.5 -13.352 1 90.06 9 THR B C 1
ATOM 1599 O O . THR B 1 9 ? 15.453 -27.156 -12.234 1 90.06 9 THR B O 1
ATOM 1602 N N . LYS B 1 10 ? 14.266 -26.781 -14.086 1 90.62 10 LYS B N 1
ATOM 1603 C CA . LYS B 1 10 ? 13.758 -25.5 -13.594 1 90.62 10 LYS B CA 1
ATOM 1604 C C . LYS B 1 10 ? 12.977 -25.688 -12.297 1 90.62 10 LYS B C 1
ATOM 1606 O O . LYS B 1 10 ? 13.078 -24.875 -11.375 1 90.62 10 LYS B O 1
ATOM 1611 N N . ARG B 1 11 ? 12.227 -26.75 -12.305 1 88.88 11 ARG B N 1
ATOM 1612 C CA . ARG B 1 11 ? 11.438 -27.031 -11.109 1 88.88 11 ARG B CA 1
ATOM 1613 C C . ARG B 1 11 ? 12.336 -27.266 -9.898 1 88.88 11 ARG B C 1
ATOM 1615 O O . ARG B 1 11 ? 12.102 -26.703 -8.828 1 88.88 11 ARG B O 1
ATOM 1622 N N . VAL B 1 12 ? 13.312 -28.062 -10.133 1 92.62 12 VAL B N 1
ATOM 1623 C CA . VAL B 1 12 ? 14.227 -28.406 -9.047 1 92.62 12 VAL B CA 1
ATOM 1624 C C . VAL B 1 12 ? 14.961 -27.141 -8.586 1 92.62 12 VAL B C 1
ATOM 1626 O O . VAL B 1 12 ? 15.133 -26.922 -7.379 1 92.62 12 VAL B O 1
ATOM 1629 N N . ILE B 1 13 ? 15.422 -26.391 -9.516 1 94.38 13 ILE B N 1
ATOM 1630 C CA . ILE B 1 13 ? 16.125 -25.156 -9.195 1 94.38 13 ILE B CA 1
ATOM 1631 C C . ILE B 1 13 ? 15.211 -24.234 -8.383 1 94.38 13 ILE B C 1
ATOM 1633 O O . ILE B 1 13 ? 15.609 -23.719 -7.344 1 94.38 13 ILE B O 1
ATOM 1637 N N . LYS B 1 14 ? 14.023 -24.125 -8.828 1 89.75 14 LYS B N 1
ATOM 1638 C CA . LYS B 1 14 ? 13.062 -23.234 -8.172 1 89.75 14 LYS B CA 1
ATOM 1639 C C . LYS B 1 14 ? 12.742 -23.719 -6.766 1 89.75 14 LYS B C 1
ATOM 1641 O O . LYS B 1 14 ? 12.703 -22.938 -5.82 1 89.75 14 LYS B O 1
ATOM 1646 N N . GLU B 1 15 ? 12.523 -24.969 -6.656 1 89 15 GLU B N 1
ATOM 1647 C CA . GLU B 1 15 ? 12.219 -25.547 -5.348 1 89 15 GLU B CA 1
ATOM 1648 C C . GLU B 1 15 ? 13.383 -25.359 -4.383 1 89 15 GLU B C 1
ATOM 1650 O O . GLU B 1 15 ? 13.18 -25.016 -3.217 1 89 15 GLU B O 1
ATOM 1655 N N . THR B 1 16 ? 14.539 -25.641 -4.91 1 94.12 16 THR B N 1
ATOM 1656 C CA . THR B 1 16 ? 15.734 -25.469 -4.094 1 94.12 16 THR B CA 1
ATOM 1657 C C . THR B 1 16 ? 15.914 -24.016 -3.695 1 94.12 16 THR B C 1
ATOM 1659 O O . THR B 1 16 ? 16.25 -23.719 -2.547 1 94.12 16 THR B O 1
ATOM 1662 N N . PHE B 1 17 ? 15.727 -23.188 -4.652 1 93.06 17 PHE B N 1
ATOM 1663 C CA . PHE B 1 17 ? 15.812 -21.75 -4.414 1 93.06 17 PHE B CA 1
ATOM 1664 C C . PHE B 1 17 ? 14.852 -21.328 -3.311 1 93.06 17 PHE B C 1
ATOM 1666 O O . PHE B 1 17 ? 15.234 -20.594 -2.391 1 93.06 17 PHE B O 1
ATOM 1673 N N . LEU B 1 18 ? 13.656 -21.75 -3.375 1 86.06 18 LEU B N 1
ATOM 1674 C CA . LEU B 1 18 ? 12.641 -21.422 -2.387 1 86.06 18 LEU B CA 1
ATOM 1675 C C . LEU B 1 18 ? 13.047 -21.906 -1.001 1 86.06 18 LEU B C 1
ATOM 1677 O O . LEU B 1 18 ? 12.836 -21.219 -0.004 1 86.06 18 LEU B O 1
ATOM 1681 N N . ASP B 1 19 ? 13.609 -23.078 -0.966 1 88.69 19 ASP B N 1
ATOM 1682 C CA . ASP B 1 19 ? 14.086 -23.625 0.302 1 88.69 19 ASP B CA 1
ATOM 1683 C C . ASP B 1 19 ? 15.188 -22.734 0.89 1 88.69 19 ASP B C 1
ATOM 1685 O O . ASP B 1 19 ? 15.211 -22.484 2.098 1 88.69 19 ASP B O 1
ATOM 1689 N N . LEU B 1 20 ? 16.047 -22.328 0.024 1 91.56 20 LEU B N 1
ATOM 1690 C CA . LEU B 1 20 ? 17.141 -21.484 0.471 1 91.56 20 LEU B CA 1
ATOM 1691 C C . LEU B 1 20 ? 16.625 -20.141 0.968 1 91.56 20 LEU B C 1
ATOM 1693 O O . LEU B 1 20 ? 17.141 -19.594 1.953 1 91.56 20 LEU B O 1
ATOM 1697 N N . LEU B 1 21 ? 15.617 -19.625 0.319 1 86.62 21 LEU B N 1
ATOM 1698 C CA . LEU B 1 21 ? 15.047 -18.328 0.691 1 86.62 21 LEU B CA 1
ATOM 1699 C C . LEU B 1 21 ? 14.383 -18.406 2.062 1 86.62 21 LEU B C 1
ATOM 1701 O O . LEU B 1 21 ? 14.219 -17.391 2.734 1 86.62 21 LEU B O 1
ATOM 1705 N N . LYS B 1 22 ? 14 -19.578 2.426 1 82.56 22 LYS B N 1
ATOM 1706 C CA . LYS B 1 22 ? 13.438 -19.766 3.756 1 82.56 22 LYS B CA 1
ATOM 1707 C C . LYS B 1 22 ? 14.516 -19.719 4.828 1 82.56 22 LYS B C 1
ATOM 1709 O O . LYS B 1 22 ? 14.227 -19.453 5.996 1 82.56 22 LYS B O 1
ATOM 1714 N N . GLU B 1 23 ? 15.648 -19.938 4.422 1 85.62 23 GLU B N 1
ATOM 1715 C CA . GLU B 1 23 ? 16.75 -20.094 5.371 1 85.62 23 GLU B CA 1
ATOM 1716 C C . GLU B 1 23 ? 17.562 -18.812 5.477 1 85.62 23 GLU B C 1
ATOM 1718 O O . GLU B 1 23 ? 18.172 -18.531 6.52 1 85.62 23 GLU B O 1
ATOM 1723 N N . LYS B 1 24 ? 17.656 -18.109 4.344 1 87.19 24 LYS B N 1
ATOM 1724 C CA . LYS B 1 24 ? 18.531 -16.938 4.34 1 87.19 24 LYS B CA 1
ATOM 1725 C C . LYS B 1 24 ? 18.078 -15.922 3.301 1 87.19 24 LYS B C 1
ATOM 1727 O O . LYS B 1 24 ? 17.25 -16.219 2.449 1 87.19 24 LYS B O 1
ATOM 1732 N N . GLU B 1 25 ? 18.703 -14.742 3.426 1 83.88 25 GLU B N 1
ATOM 1733 C CA . GLU B 1 25 ? 18.406 -13.672 2.484 1 83.88 25 GLU B CA 1
ATOM 1734 C C . GLU B 1 25 ? 18.984 -13.969 1.104 1 83.88 25 GLU B C 1
ATOM 1736 O O . GLU B 1 25 ? 20 -14.656 0.989 1 83.88 25 GLU B O 1
ATOM 1741 N N . ILE B 1 26 ? 18.328 -13.375 0.174 1 86.25 26 ILE B N 1
ATOM 1742 C CA . ILE B 1 26 ? 18.656 -13.68 -1.216 1 86.25 26 ILE B CA 1
ATOM 1743 C C . ILE B 1 26 ? 20.125 -13.305 -1.494 1 86.25 26 ILE B C 1
ATOM 1745 O O . ILE B 1 26 ? 20.797 -13.977 -2.275 1 86.25 26 ILE B O 1
ATOM 1749 N N . ASN B 1 27 ? 20.547 -12.227 -0.865 1 88.31 27 ASN B N 1
ATOM 1750 C CA . ASN B 1 27 ? 21.891 -11.75 -1.139 1 88.31 27 ASN B CA 1
ATOM 1751 C C . ASN B 1 27 ? 22.953 -12.664 -0.527 1 88.31 27 ASN B C 1
ATOM 1753 O O . ASN B 1 27 ? 24.141 -12.492 -0.767 1 88.31 27 ASN B O 1
ATOM 1757 N N . LYS B 1 28 ? 22.562 -13.578 0.177 1 93 28 LYS B N 1
ATOM 1758 C CA . LYS B 1 28 ? 23.469 -14.539 0.808 1 93 28 LYS B CA 1
ATOM 1759 C C . LYS B 1 28 ? 23.438 -15.883 0.081 1 93 28 LYS B C 1
ATOM 1761 O O . LYS B 1 28 ? 24.109 -16.828 0.479 1 93 28 LYS B O 1
ATOM 1766 N N . ILE B 1 29 ? 22.625 -16 -0.871 1 94.81 29 ILE B N 1
ATOM 1767 C CA . ILE B 1 29 ? 22.516 -17.219 -1.654 1 94.81 29 ILE B CA 1
ATOM 1768 C C . ILE B 1 29 ? 23.453 -17.141 -2.859 1 94.81 29 ILE B C 1
ATOM 1770 O O . ILE B 1 29 ? 23.438 -16.172 -3.604 1 94.81 29 ILE B O 1
ATOM 1774 N N . SER B 1 30 ? 24.297 -18.141 -3.008 1 95.75 30 SER B N 1
ATOM 1775 C CA . SER B 1 30 ? 25.172 -18.203 -4.176 1 95.75 30 SER B CA 1
ATOM 1776 C C . SER B 1 30 ? 24.703 -19.266 -5.16 1 95.75 30 SER B C 1
ATOM 1778 O O . SER B 1 30 ? 24.016 -20.219 -4.773 1 95.75 30 SER B O 1
ATOM 1780 N N . VAL B 1 31 ? 25.172 -19.062 -6.387 1 96.88 31 VAL B N 1
ATOM 1781 C CA . VAL B 1 31 ? 24.875 -20.062 -7.414 1 96.88 31 VAL B CA 1
ATOM 1782 C C . VAL B 1 31 ? 25.516 -21.391 -7.043 1 96.88 31 VAL B C 1
ATOM 1784 O O . VAL B 1 31 ? 24.922 -22.453 -7.238 1 96.88 31 VAL B O 1
ATOM 1787 N N . ALA B 1 32 ? 26.688 -21.328 -6.469 1 96.5 32 ALA B N 1
ATOM 1788 C CA . ALA B 1 32 ? 27.391 -22.531 -6.07 1 96.5 32 ALA B CA 1
ATOM 1789 C C . ALA B 1 32 ? 26.594 -23.328 -5.035 1 96.5 32 ALA B C 1
ATOM 1791 O O . ALA B 1 32 ? 26.391 -24.531 -5.18 1 96.5 32 ALA B O 1
ATOM 1792 N N . GLU B 1 33 ? 26.156 -22.719 -4.094 1 97.06 33 GLU B N 1
ATOM 1793 C CA . GLU B 1 33 ? 25.375 -23.344 -3.035 1 97.06 33 GLU B CA 1
ATOM 1794 C C . GLU B 1 33 ? 24.062 -23.906 -3.578 1 97.06 33 GLU B C 1
ATOM 1796 O O . GLU B 1 33 ? 23.672 -25.016 -3.229 1 97.06 33 GLU B O 1
ATOM 1801 N N . LEU B 1 34 ? 23.375 -23.094 -4.391 1 97.38 34 LEU B N 1
ATOM 1802 C CA . LEU B 1 34 ? 22.125 -23.531 -4.984 1 97.38 34 LEU B CA 1
ATOM 1803 C C . LEU B 1 34 ? 22.328 -24.766 -5.848 1 97.38 34 LEU B C 1
ATOM 1805 O O . LEU B 1 34 ? 21.562 -25.734 -5.75 1 97.38 34 LEU B O 1
ATOM 1809 N N . ALA B 1 35 ? 23.328 -24.703 -6.68 1 96.75 35 ALA B N 1
ATOM 1810 C CA . ALA B 1 35 ? 23.625 -25.812 -7.566 1 96.75 35 ALA B CA 1
ATOM 1811 C C . ALA B 1 35 ? 23.938 -27.078 -6.773 1 96.75 35 ALA B C 1
ATOM 1813 O O . ALA B 1 35 ? 23.453 -28.172 -7.105 1 96.75 35 ALA B O 1
ATOM 1814 N N . ASP B 1 36 ? 24.688 -26.953 -5.762 1 97 36 ASP B N 1
ATOM 1815 C CA . ASP B 1 36 ? 25.047 -28.078 -4.91 1 97 36 ASP B CA 1
ATOM 1816 C C . ASP B 1 36 ? 23.797 -28.688 -4.258 1 97 36 ASP B C 1
ATOM 1818 O O . ASP B 1 36 ? 23.609 -29.906 -4.305 1 97 36 ASP B O 1
ATOM 1822 N N . ARG B 1 37 ? 23 -27.906 -3.787 1 95.88 37 ARG B N 1
ATOM 1823 C CA . ARG B 1 37 ? 21.797 -28.359 -3.1 1 95.88 37 ARG B CA 1
ATOM 1824 C C . ARG B 1 37 ? 20.812 -29 -4.078 1 95.88 37 ARG B C 1
ATOM 1826 O O . ARG B 1 37 ? 20.094 -29.938 -3.73 1 95.88 37 ARG B O 1
ATOM 1833 N N . ALA B 1 38 ? 20.734 -28.453 -5.223 1 95.88 38 ALA B N 1
ATOM 1834 C CA . ALA B 1 38 ? 19.828 -28.953 -6.266 1 95.88 38 ALA B CA 1
ATOM 1835 C C . ALA B 1 38 ? 20.438 -30.156 -6.973 1 95.88 38 ALA B C 1
ATOM 1837 O O . ALA B 1 38 ? 19.797 -30.781 -7.824 1 95.88 38 ALA B O 1
ATOM 1838 N N . ASP B 1 39 ? 21.688 -30.422 -6.637 1 95.81 39 ASP B N 1
ATOM 1839 C CA . ASP B 1 39 ? 22.406 -31.547 -7.246 1 95.81 39 ASP B CA 1
ATOM 1840 C C . ASP B 1 39 ? 22.516 -31.359 -8.758 1 95.81 39 ASP B C 1
ATOM 1842 O O . ASP B 1 39 ? 22.156 -32.281 -9.516 1 95.81 39 ASP B O 1
ATOM 1846 N N . ILE B 1 40 ? 22.859 -30.188 -9.07 1 94.88 40 ILE B N 1
ATOM 1847 C CA . ILE B 1 40 ? 23.125 -29.891 -10.477 1 94.88 40 ILE B CA 1
ATOM 1848 C C . ILE B 1 40 ? 24.469 -29.172 -10.617 1 94.88 40 ILE B C 1
ATOM 1850 O O . ILE B 1 40 ? 25.031 -28.703 -9.625 1 94.88 40 ILE B O 1
ATOM 1854 N N . GLY B 1 41 ? 25 -29.141 -11.828 1 93.12 41 GLY B N 1
ATOM 1855 C CA . GLY B 1 41 ? 26.188 -28.359 -12.102 1 93.12 41 GLY B CA 1
ATOM 1856 C C . GLY B 1 41 ? 25.906 -26.875 -12.227 1 93.12 41 GLY B C 1
ATOM 1857 O O . GLY B 1 41 ? 24.812 -26.484 -12.633 1 93.12 41 GLY B O 1
ATOM 1858 N N . ARG B 1 42 ? 26.984 -26.109 -11.969 1 94.12 42 ARG B N 1
ATOM 1859 C CA . ARG B 1 42 ? 26.828 -24.672 -12.133 1 94.12 42 ARG B CA 1
ATOM 1860 C C . ARG B 1 42 ? 26.531 -24.312 -13.586 1 94.12 42 ARG B C 1
ATOM 1862 O O . ARG B 1 42 ? 25.781 -23.375 -13.859 1 94.12 42 ARG B O 1
ATOM 1869 N N . GLY B 1 43 ? 27.094 -25.047 -14.438 1 94.06 43 GLY B N 1
ATOM 1870 C CA . GLY B 1 43 ? 26.844 -24.828 -15.852 1 94.06 43 G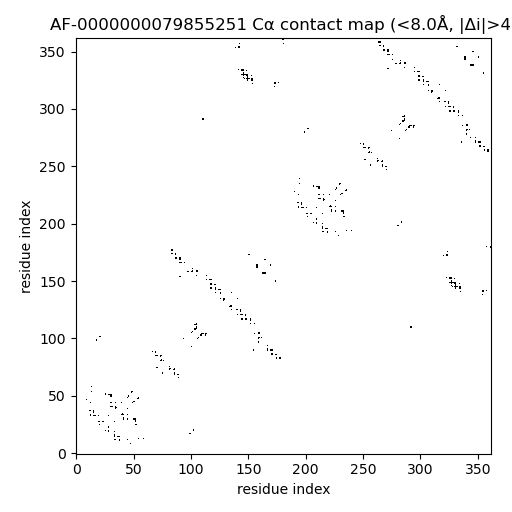LY B CA 1
ATOM 1871 C C . GLY B 1 43 ? 25.391 -25 -16.234 1 94.06 43 GLY B C 1
ATOM 1872 O O . GLY B 1 43 ? 24.859 -24.234 -17.047 1 94.06 43 GLY B O 1
ATOM 1873 N N . THR B 1 44 ? 24.797 -25.984 -15.609 1 94.25 44 THR B N 1
ATOM 1874 C CA . THR B 1 44 ? 23.375 -26.234 -15.844 1 94.25 44 THR B CA 1
ATOM 1875 C C . THR B 1 44 ? 22.547 -25.047 -15.375 1 94.25 44 THR B C 1
ATOM 1877 O O . THR B 1 44 ? 21.594 -24.641 -16.047 1 94.25 44 THR B O 1
ATOM 1880 N N . PHE B 1 45 ? 22.875 -24.453 -14.172 1 96.69 45 PHE B N 1
ATOM 1881 C CA . PHE B 1 45 ? 22.188 -23.266 -13.688 1 96.69 45 PHE B CA 1
ATOM 1882 C C . PHE B 1 45 ? 22.266 -22.141 -14.719 1 96.69 45 PHE B C 1
ATOM 1884 O O . PHE B 1 45 ? 21.266 -21.484 -15.016 1 96.69 45 PHE B O 1
ATOM 1891 N N . TYR B 1 46 ? 23.453 -21.969 -15.344 1 95.31 46 TYR B N 1
ATOM 1892 C CA . TYR B 1 46 ? 23.719 -20.812 -16.203 1 95.31 46 TYR B CA 1
ATOM 1893 C C . TYR B 1 46 ? 23.062 -20.984 -17.562 1 95.31 46 TYR B C 1
ATOM 1895 O O . TYR B 1 46 ? 22.969 -20.047 -18.344 1 95.31 46 TYR B O 1
ATOM 1903 N N . LEU B 1 47 ? 22.609 -22.219 -17.844 1 95.06 47 LEU B N 1
ATOM 1904 C CA . LEU B 1 47 ? 21.812 -22.453 -19.047 1 95.06 47 LEU B CA 1
ATOM 1905 C C . LEU B 1 47 ? 20.453 -21.781 -18.922 1 95.06 47 LEU B C 1
ATOM 1907 O O . LEU B 1 47 ? 19.828 -21.453 -19.938 1 95.06 47 LEU B O 1
ATOM 1911 N N . HIS B 1 48 ? 20.062 -21.547 -17.703 1 94.5 48 HIS B N 1
ATOM 1912 C CA . HIS B 1 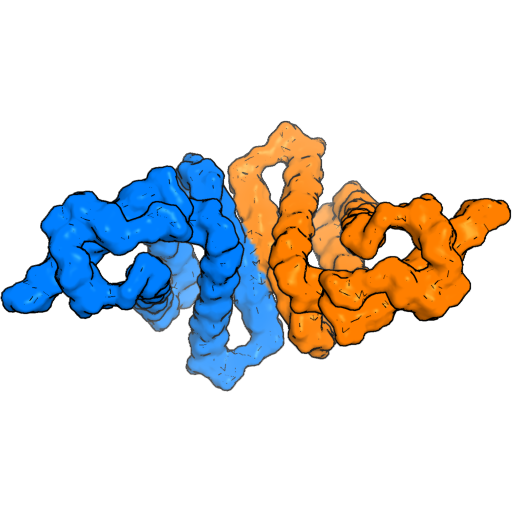48 ? 18.688 -21.109 -17.5 1 94.5 48 HIS B CA 1
ATOM 1913 C C . HIS B 1 48 ? 18.641 -19.703 -16.891 1 94.5 48 HIS B C 1
ATOM 1915 O O . HIS B 1 48 ? 17.672 -18.969 -17.094 1 94.5 48 HIS B O 1
ATOM 1921 N N . TYR B 1 49 ? 19.656 -19.438 -16.094 1 96.38 49 TYR B N 1
ATOM 1922 C CA . TYR B 1 49 ? 19.656 -18.188 -15.336 1 96.38 49 TYR B CA 1
ATOM 1923 C C . TYR B 1 49 ? 21.047 -17.547 -15.352 1 96.38 49 TYR B C 1
ATOM 1925 O O . TYR B 1 49 ? 22.047 -18.25 -15.375 1 96.38 49 TYR B O 1
ATOM 1933 N N . LYS B 1 50 ? 21.031 -16.203 -15.234 1 97.06 50 LYS B N 1
ATOM 1934 C CA . LYS B 1 50 ? 22.281 -15.469 -15.219 1 97.06 50 LYS B CA 1
ATOM 1935 C C . LYS B 1 50 ? 22.891 -15.438 -13.812 1 97.06 50 LYS B C 1
ATOM 1937 O O . LYS B 1 50 ? 24.109 -15.477 -13.656 1 97.06 50 LYS B O 1
ATOM 1942 N N . ASP B 1 51 ? 22.094 -15.25 -12.852 1 95.81 51 ASP B N 1
ATOM 1943 C CA . ASP B 1 51 ? 22.453 -15.195 -11.438 1 95.81 51 ASP B CA 1
ATOM 1944 C C . ASP B 1 51 ? 21.234 -15.414 -10.547 1 95.81 51 ASP B C 1
ATOM 1946 O O . ASP B 1 51 ? 20.156 -15.734 -11.031 1 95.81 51 ASP B O 1
ATOM 1950 N N . ILE B 1 52 ? 21.484 -15.297 -9.328 1 94.69 52 ILE B N 1
ATOM 1951 C CA . ILE B 1 52 ? 20.438 -15.562 -8.344 1 94.69 52 ILE B CA 1
ATOM 1952 C C . ILE B 1 52 ? 19.297 -14.562 -8.516 1 94.69 52 ILE B C 1
ATOM 1954 O O . ILE B 1 52 ? 18.125 -14.914 -8.383 1 94.69 52 ILE B O 1
ATOM 1958 N N . TYR B 1 53 ? 19.594 -13.398 -8.836 1 91.56 53 TYR B N 1
ATOM 1959 C CA . TYR B 1 53 ? 18.578 -12.359 -8.977 1 91.56 53 TYR B CA 1
ATOM 1960 C C . TYR B 1 53 ? 17.766 -12.562 -10.258 1 91.56 53 TYR B C 1
ATOM 1962 O O . TYR B 1 53 ? 16.562 -12.281 -10.289 1 91.56 53 TYR B O 1
ATOM 1970 N N . ASP B 1 54 ? 18.453 -12.977 -11.242 1 94.06 54 ASP B N 1
ATOM 1971 C CA . ASP B 1 54 ? 17.75 -13.352 -12.461 1 94.06 54 ASP B CA 1
ATOM 1972 C C . ASP B 1 54 ? 16.75 -14.477 -12.188 1 94.06 54 ASP B C 1
ATOM 1974 O O . ASP B 1 54 ? 15.617 -14.445 -12.68 1 94.06 54 ASP B O 1
ATOM 1978 N N . LEU B 1 55 ? 17.172 -15.445 -11.477 1 93.94 55 LEU B N 1
ATOM 1979 C CA . LEU B 1 55 ? 16.281 -16.531 -11.062 1 93.94 55 LEU B CA 1
ATOM 1980 C C . LEU B 1 55 ? 15.07 -15.984 -10.32 1 93.94 55 LEU B C 1
ATOM 1982 O O . LEU B 1 55 ? 13.938 -16.359 -10.617 1 93.94 55 LEU B O 1
ATOM 1986 N N . TYR B 1 56 ? 15.289 -15.102 -9.406 1 89 56 TYR B N 1
ATOM 1987 C CA . TYR B 1 56 ? 14.219 -14.484 -8.633 1 89 56 TYR B CA 1
ATOM 1988 C C . TYR B 1 56 ? 13.234 -13.766 -9.547 1 89 56 TYR B C 1
ATOM 1990 O O . TYR B 1 56 ? 12.023 -13.938 -9.422 1 89 56 TYR B O 1
ATOM 1998 N N . GLU B 1 57 ? 13.766 -12.992 -10.391 1 88.56 57 GLU B N 1
ATOM 1999 C CA . GLU B 1 57 ? 12.93 -12.188 -11.281 1 88.56 57 GLU B CA 1
ATOM 2000 C C . GLU B 1 57 ? 12.078 -13.078 -12.188 1 88.56 57 GLU B C 1
ATOM 2002 O O . GLU B 1 57 ? 10.898 -12.797 -12.398 1 88.56 57 GLU B O 1
ATOM 2007 N N . GLN B 1 58 ? 12.672 -14.078 -12.711 1 89.38 58 GLN B N 1
ATOM 2008 C CA . GLN B 1 58 ? 11.93 -14.992 -13.57 1 89.38 58 GLN B CA 1
ATOM 2009 C C . GLN B 1 58 ? 10.82 -15.703 -12.789 1 89.38 58 GLN B C 1
ATOM 2011 O O . GLN B 1 58 ? 9.719 -15.898 -13.305 1 89.38 58 GLN B O 1
ATOM 2016 N N . PHE B 1 59 ? 11.18 -16.031 -11.633 1 86.69 59 PHE B N 1
ATOM 2017 C CA . PHE B 1 59 ? 10.188 -16.672 -10.773 1 86.69 59 PHE B CA 1
ATOM 2018 C C . PHE B 1 59 ? 9.023 -15.727 -10.508 1 86.69 59 PHE B C 1
ATOM 2020 O O . PHE B 1 59 ? 7.859 -16.125 -10.617 1 86.69 59 PHE B O 1
ATOM 2027 N N . GLU B 1 60 ? 9.289 -14.57 -10.102 1 84.88 60 GLU B N 1
ATOM 2028 C CA . GLU B 1 60 ? 8.266 -13.555 -9.867 1 84.88 60 GLU B CA 1
ATOM 2029 C C . GLU B 1 60 ? 7.391 -13.359 -11.102 1 84.88 60 GLU B C 1
ATOM 2031 O O . GLU B 1 60 ? 6.164 -13.281 -10.992 1 84.88 60 GLU B O 1
ATOM 2036 N N . ASN B 1 61 ? 8.078 -13.25 -12.234 1 87.12 61 ASN B N 1
ATOM 2037 C CA . ASN B 1 61 ? 7.344 -13.039 -13.477 1 87.12 61 ASN B CA 1
ATOM 2038 C C . ASN B 1 61 ? 6.395 -14.203 -13.773 1 87.12 61 ASN B C 1
ATOM 2040 O O . ASN B 1 61 ? 5.309 -14 -14.312 1 87.12 61 ASN B O 1
ATOM 2044 N N . GLU B 1 62 ? 6.832 -15.375 -13.461 1 86.19 62 GLU B N 1
ATOM 2045 C CA . GLU B 1 62 ? 5.973 -16.547 -13.648 1 86.19 62 GLU B CA 1
ATOM 2046 C C . GLU B 1 62 ? 4.711 -16.438 -12.797 1 86.19 62 GLU B C 1
ATOM 2048 O O . GLU B 1 62 ? 3.625 -16.828 -13.234 1 86.19 62 GLU B O 1
ATOM 2053 N N . ILE B 1 63 ? 4.859 -15.953 -11.633 1 84.81 63 ILE B N 1
ATOM 2054 C CA . ILE B 1 63 ? 3.717 -15.758 -10.75 1 84.81 63 ILE B CA 1
ATOM 2055 C C . ILE B 1 63 ? 2.752 -14.742 -11.367 1 84.81 63 ILE B C 1
ATOM 2057 O O . ILE B 1 63 ? 1.544 -14.984 -11.43 1 84.81 63 ILE B O 1
ATOM 2061 N N . PHE B 1 64 ? 3.275 -13.672 -11.867 1 84.06 64 PHE B N 1
ATOM 2062 C CA . PHE B 1 64 ? 2.457 -12.641 -12.5 1 84.06 64 PHE B CA 1
ATOM 2063 C C . PHE B 1 64 ? 1.715 -13.203 -13.703 1 84.06 64 PHE B C 1
ATOM 2065 O O . PHE B 1 64 ? 0.543 -12.883 -13.922 1 84.06 64 PHE B O 1
ATOM 2072 N N . ASP B 1 65 ? 2.447 -14 -14.422 1 85.19 65 ASP B N 1
ATOM 2073 C CA . ASP B 1 65 ? 1.832 -14.617 -15.594 1 85.19 65 ASP B CA 1
ATOM 2074 C C . ASP B 1 65 ? 0.646 -15.492 -15.188 1 85.19 65 ASP B C 1
ATOM 2076 O O . ASP B 1 65 ? -0.399 -15.469 -15.844 1 85.19 65 ASP B O 1
ATOM 2080 N N . GLN B 1 66 ? 0.819 -16.234 -14.203 1 83.5 66 GLN B N 1
ATOM 2081 C CA . GLN B 1 66 ? -0.254 -17.094 -13.719 1 83.5 66 GLN B CA 1
ATOM 2082 C C . GLN B 1 66 ? -1.445 -16.281 -13.234 1 83.5 66 GLN B C 1
ATOM 2084 O O . GLN B 1 66 ? -2.596 -16.609 -13.531 1 83.5 66 GLN B O 1
ATOM 2089 N N . LEU B 1 67 ? -1.205 -15.203 -12.547 1 81.56 67 LEU B N 1
ATOM 2090 C CA . LEU B 1 67 ? -2.264 -14.336 -12.047 1 81.56 67 LEU B CA 1
ATOM 2091 C C . LEU B 1 67 ? -3.018 -13.688 -13.203 1 81.56 67 LEU B C 1
ATOM 2093 O O . LEU B 1 67 ? -4.238 -13.508 -13.133 1 81.56 67 LEU B O 1
ATOM 2097 N N . GLU B 1 68 ? -2.258 -13.352 -14.141 1 81.75 68 GLU B N 1
ATOM 2098 C CA . GLU B 1 68 ? -2.875 -12.766 -15.336 1 81.75 68 GLU B CA 1
ATOM 2099 C C . GLU B 1 68 ? -3.844 -13.75 -15.984 1 81.75 68 GLU B C 1
ATOM 2101 O O . GLU B 1 68 ? -4.93 -13.359 -16.422 1 81.75 68 GLU B O 1
ATOM 2106 N N . VAL B 1 69 ? -3.434 -14.984 -16.062 1 80.06 69 VAL B N 1
ATOM 2107 C CA . VAL B 1 69 ? -4.277 -16.016 -16.641 1 80.06 69 VAL B CA 1
ATOM 2108 C C . VAL B 1 69 ? -5.562 -16.156 -15.828 1 80.06 69 VAL B C 1
ATOM 2110 O O . VAL B 1 69 ? -6.656 -16.266 -16.391 1 80.06 69 VAL B O 1
ATOM 2113 N N . PHE B 1 70 ? -5.406 -16.078 -14.516 1 75.62 70 PHE B N 1
ATOM 2114 C CA . PHE B 1 70 ? -6.57 -16.156 -13.641 1 75.62 70 PHE B CA 1
ATOM 2115 C C . PHE B 1 70 ? -7.504 -14.969 -13.891 1 75.62 70 PHE B C 1
ATOM 2117 O O . PHE B 1 70 ? -8.727 -15.141 -13.938 1 75.62 70 PHE B O 1
ATOM 2124 N N . TYR B 1 71 ? -6.902 -13.82 -13.992 1 75.06 71 TYR B N 1
ATOM 2125 C CA . TYR B 1 71 ? -7.676 -12.602 -14.18 1 75.06 71 TYR B CA 1
ATOM 2126 C C . TYR B 1 71 ? -8.43 -12.633 -15.508 1 75.06 71 TYR B C 1
ATOM 2128 O O . TYR B 1 71 ? -9.617 -12.312 -15.555 1 75.06 71 TYR B O 1
ATOM 2136 N N . ASP B 1 72 ? -7.801 -13.008 -16.547 1 74.62 72 ASP B N 1
ATOM 2137 C CA . ASP B 1 72 ? -8.375 -13 -17.875 1 74.62 72 ASP B CA 1
ATOM 2138 C C . ASP B 1 72 ? -9.453 -14.062 -18.031 1 74.62 72 ASP B C 1
ATOM 2140 O O . ASP B 1 72 ? -10.461 -13.852 -18.703 1 74.62 72 ASP B O 1
ATOM 2144 N N . ASN B 1 73 ? -9.289 -15.133 -17.531 1 69.06 73 ASN B N 1
ATOM 2145 C CA . ASN B 1 73 ? -10.242 -16.234 -17.672 1 69.06 73 ASN B CA 1
ATOM 2146 C C . ASN B 1 73 ? -11.531 -15.945 -16.891 1 69.06 73 ASN B C 1
ATOM 2148 O O . ASN B 1 73 ? -12.617 -16.328 -17.328 1 69.06 73 ASN B O 1
ATOM 2152 N N . LYS B 1 74 ? -11.477 -15.344 -15.789 1 61.16 74 LYS B N 1
ATOM 2153 C CA . LYS B 1 74 ? -12.641 -15.188 -14.93 1 61.16 74 LYS B CA 1
ATOM 2154 C C . LYS B 1 74 ? -13.336 -13.852 -15.18 1 61.16 74 LYS B C 1
ATOM 2156 O O . LYS B 1 74 ? -14.57 -13.781 -15.172 1 61.16 74 LYS B O 1
ATOM 2161 N N . ILE B 1 75 ? -12.648 -12.75 -15.25 1 57.06 75 ILE B N 1
ATOM 2162 C CA . ILE B 1 75 ? -13.281 -11.445 -15.391 1 57.06 75 ILE B CA 1
ATOM 2163 C C . ILE B 1 75 ? -13.906 -11.32 -16.781 1 57.06 75 ILE B C 1
ATOM 2165 O O . ILE B 1 75 ? -14.977 -10.719 -16.938 1 57.06 75 ILE B O 1
ATOM 2169 N N . LEU B 1 76 ? -13.234 -11.742 -17.844 1 52.03 76 LEU B N 1
ATOM 2170 C CA . LEU B 1 76 ? -13.781 -11.594 -19.188 1 52.03 76 LEU B CA 1
ATOM 2171 C C . LEU B 1 76 ? -15.086 -12.383 -19.344 1 52.03 76 LEU B C 1
ATOM 2173 O O . LEU B 1 76 ? -15.938 -12.023 -20.156 1 52.03 76 LEU B O 1
ATOM 2177 N N . ASN B 1 77 ? -15.109 -13.406 -18.641 1 49.06 77 ASN B N 1
ATOM 2178 C CA . ASN B 1 77 ? -16.312 -14.164 -18.984 1 49.06 77 ASN B CA 1
ATOM 2179 C C . ASN B 1 77 ? -17.531 -13.664 -18.203 1 49.06 77 ASN B C 1
ATOM 2181 O O . ASN B 1 77 ? -18.656 -14.047 -18.484 1 49.06 77 ASN B O 1
ATOM 2185 N N . SER B 1 78 ? -17.516 -13.234 -16.766 1 49.12 78 SER B N 1
ATOM 2186 C CA . SER B 1 78 ? -18.781 -13.07 -16.062 1 49.12 78 SER B CA 1
ATOM 2187 C C . SER B 1 78 ? -18.844 -11.719 -15.359 1 49.12 78 SER B C 1
ATOM 2189 O O . SER B 1 78 ? -17.812 -11.094 -15.102 1 49.12 78 SER B O 1
ATOM 2191 N N . SER B 1 79 ? -20.078 -10.977 -15.133 1 44.81 79 SER B N 1
ATOM 2192 C CA . SER B 1 79 ? -20.594 -9.82 -14.398 1 44.81 79 SER B CA 1
ATOM 2193 C C . SER B 1 79 ? -19.891 -9.664 -13.055 1 44.81 79 SER B C 1
ATOM 2195 O O . SER B 1 79 ? -19.047 -10.477 -12.688 1 44.81 79 SER B O 1
ATOM 2197 N N . PHE B 1 80 ? -20.5 -8.742 -12.055 1 47.72 80 PHE B N 1
ATOM 2198 C CA . PHE B 1 80 ? -20.188 -8.5 -10.648 1 47.72 80 PHE B CA 1
ATOM 2199 C C . PHE B 1 80 ? -19.688 -9.773 -9.977 1 47.72 80 PHE B C 1
ATOM 2201 O O . PHE B 1 80 ? -18.797 -9.727 -9.133 1 47.72 80 PHE B O 1
ATOM 2208 N N . SER B 1 81 ? -20.203 -11.008 -10.469 1 54.16 81 SER B N 1
ATOM 2209 C CA . SER B 1 81 ? -19.859 -12.359 -10.055 1 54.16 81 SER B CA 1
ATOM 2210 C C . SER B 1 81 ? -18.375 -12.648 -10.281 1 54.16 81 SER B C 1
ATOM 2212 O O . SER B 1 81 ? -17.797 -13.516 -9.625 1 54.16 81 SER B O 1
ATOM 2214 N N . ASN B 1 82 ? -17.641 -11.562 -10.867 1 60.66 82 ASN B N 1
ATOM 2215 C CA . ASN B 1 82 ? -16.281 -11.773 -11.383 1 60.66 82 ASN B CA 1
ATOM 2216 C C . ASN B 1 82 ? -15.227 -11.398 -10.352 1 60.66 82 ASN B C 1
ATOM 2218 O O . ASN B 1 82 ? -14.234 -12.109 -10.18 1 60.66 82 ASN B O 1
ATOM 2222 N N . VAL B 1 83 ? -15.625 -10.422 -9.57 1 67.5 83 VAL B N 1
ATOM 2223 C CA . VAL B 1 83 ? -14.625 -9.992 -8.594 1 67.5 83 VAL B CA 1
ATOM 2224 C C . VAL B 1 83 ? -14.531 -11.016 -7.465 1 67.5 83 VAL B C 1
ATOM 2226 O O . VAL B 1 83 ? -13.438 -11.32 -6.984 1 67.5 83 VAL B O 1
ATOM 2229 N N . GLU B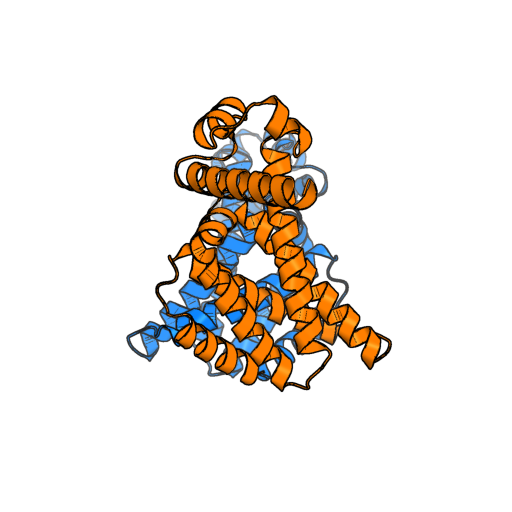 1 84 ? -15.734 -11.602 -7.25 1 72.56 84 GLU B N 1
ATOM 2230 C CA . GLU B 1 84 ? -15.773 -12.617 -6.199 1 72.56 84 GLU B CA 1
ATOM 2231 C C . GLU B 1 84 ? -14.953 -13.844 -6.586 1 72.56 84 GLU B C 1
ATOM 2233 O O . GLU B 1 84 ? -14.211 -14.375 -5.762 1 72.56 84 GLU B O 1
ATOM 2238 N N . LYS B 1 85 ? -15.188 -14.289 -7.738 1 76.25 85 LYS B N 1
ATOM 2239 C CA . LYS B 1 85 ? -14.469 -15.469 -8.203 1 76.25 85 LYS B CA 1
ATOM 2240 C C . LYS B 1 85 ? -12.969 -15.203 -8.305 1 76.25 85 LYS B C 1
ATOM 2242 O O . LYS B 1 85 ? -12.156 -16.078 -8.008 1 76.25 85 LYS B O 1
ATOM 2247 N N . PHE B 1 86 ? -12.711 -14.023 -8.672 1 78.06 86 PHE B N 1
ATOM 2248 C CA . PHE B 1 86 ? -11.297 -13.656 -8.773 1 78.06 86 PHE B CA 1
ATOM 2249 C C . PHE B 1 86 ? -10.641 -13.664 -7.395 1 78.06 86 PHE B C 1
ATOM 2251 O O . PHE B 1 86 ? -9.539 -14.18 -7.23 1 78.06 86 PHE B O 1
ATOM 2258 N N . VAL B 1 87 ? -11.289 -13.148 -6.43 1 83.12 87 VAL B N 1
ATOM 2259 C CA . VAL B 1 87 ? -10.781 -13.094 -5.062 1 83.12 87 VAL B CA 1
ATOM 2260 C C . VAL B 1 87 ? -10.562 -14.508 -4.535 1 83.12 87 VAL B C 1
ATOM 2262 O O . VAL B 1 87 ? -9.547 -14.797 -3.906 1 83.12 87 VAL B O 1
ATOM 2265 N N . GLU B 1 88 ? -11.531 -15.312 -4.855 1 86 88 GLU B N 1
ATOM 2266 C CA . GLU B 1 88 ? -11.414 -16.703 -4.441 1 86 88 GLU B CA 1
ATOM 2267 C C . GLU B 1 88 ? -10.18 -17.359 -5.055 1 86 88 GLU B C 1
ATOM 2269 O O . GLU B 1 88 ? -9.414 -18.031 -4.359 1 86 88 GLU B O 1
ATOM 2274 N N . LEU B 1 89 ? -9.992 -17.172 -6.277 1 84.19 89 LEU B N 1
ATOM 2275 C CA . LEU B 1 89 ? -8.891 -17.797 -7.004 1 84.19 89 LEU B CA 1
ATOM 2276 C C . LEU B 1 89 ? -7.543 -17.297 -6.488 1 84.19 89 LEU B C 1
ATOM 2278 O O . LEU B 1 89 ? -6.617 -18.078 -6.289 1 84.19 89 LEU B O 1
ATOM 2282 N N . ILE B 1 90 ? -7.461 -16.078 -6.242 1 88.62 90 ILE B N 1
ATOM 2283 C CA . ILE B 1 90 ? -6.191 -15.492 -5.812 1 88.62 90 ILE B CA 1
ATOM 2284 C C . ILE B 1 90 ? -5.852 -15.984 -4.41 1 88.62 90 ILE B C 1
ATOM 2286 O O . ILE B 1 90 ? -4.699 -16.328 -4.125 1 88.62 90 ILE B O 1
ATOM 2290 N N . ILE B 1 91 ? -6.812 -15.977 -3.58 1 93 91 ILE B N 1
ATOM 2291 C CA . ILE B 1 91 ? -6.602 -16.438 -2.209 1 93 91 ILE B CA 1
ATOM 2292 C C . ILE B 1 91 ? -6.148 -17.891 -2.213 1 93 91 ILE B C 1
ATOM 2294 O O . ILE B 1 91 ? -5.188 -18.25 -1.529 1 93 91 ILE B O 1
ATOM 2298 N N . GLU B 1 92 ? -6.805 -18.703 -3.006 1 89.5 92 GLU B N 1
ATOM 2299 C CA . GLU B 1 92 ? -6.434 -20.109 -3.111 1 89.5 92 GLU B CA 1
ATOM 2300 C C . GLU B 1 92 ? -5.02 -20.266 -3.67 1 89.5 92 GLU B C 1
ATOM 2302 O O . GLU B 1 92 ? -4.254 -21.109 -3.207 1 89.5 92 GLU B O 1
ATOM 2307 N N . TYR B 1 93 ? -4.781 -19.516 -4.605 1 87.88 93 TYR B N 1
ATOM 2308 C CA . TYR B 1 93 ? -3.467 -19.562 -5.23 1 87.88 93 TYR B CA 1
ATOM 2309 C C . TYR B 1 93 ? -2.371 -19.188 -4.238 1 87.88 93 TYR B C 1
ATOM 2311 O O . TYR B 1 93 ? -1.347 -19.875 -4.152 1 87.88 93 TYR B O 1
ATOM 2319 N N . ILE B 1 94 ? -2.539 -18.125 -3.549 1 90.62 94 ILE B N 1
ATOM 2320 C CA . ILE B 1 94 ? -1.57 -17.672 -2.559 1 90.62 94 ILE B CA 1
ATOM 2321 C C . ILE B 1 94 ? -1.382 -18.75 -1.488 1 90.62 94 ILE B C 1
ATOM 2323 O O . ILE B 1 94 ? -0.253 -19.047 -1.098 1 90.62 94 ILE B O 1
ATOM 2327 N N . PHE B 1 95 ? -2.494 -19.281 -1.104 1 91.69 95 PHE B N 1
ATOM 2328 C CA . PHE B 1 95 ? -2.42 -20.297 -0.051 1 91.69 95 PHE B CA 1
ATOM 2329 C C . PHE B 1 95 ? -1.683 -21.531 -0.54 1 91.69 95 PHE B C 1
ATOM 2331 O O . PHE B 1 95 ? -0.881 -22.109 0.195 1 91.69 95 PHE B O 1
ATOM 2338 N N . ALA B 1 96 ? -1.961 -21.953 -1.76 1 86.62 96 ALA B N 1
ATOM 2339 C CA . ALA B 1 96 ? -1.305 -23.109 -2.354 1 86.62 96 ALA B CA 1
ATOM 2340 C C . ALA B 1 96 ? 0.196 -22.875 -2.5 1 86.62 96 ALA B C 1
ATOM 2342 O O . ALA B 1 96 ? 0.978 -23.828 -2.535 1 86.62 96 ALA B O 1
ATOM 2343 N N . ASN B 1 97 ? 0.569 -21.688 -2.59 1 83.75 97 ASN B N 1
ATOM 2344 C CA . ASN B 1 97 ? 1.971 -21.312 -2.748 1 83.75 97 ASN B CA 1
ATOM 2345 C C . ASN B 1 97 ? 2.459 -20.453 -1.58 1 83.75 97 ASN B C 1
ATOM 2347 O O . ASN B 1 97 ? 3.201 -19.484 -1.776 1 83.75 97 ASN B O 1
ATOM 2351 N N . LYS B 1 98 ? 1.988 -20.75 -0.473 1 86.38 98 LYS B N 1
ATOM 2352 C CA . LYS B 1 98 ? 2.182 -19.891 0.697 1 86.38 98 LYS B CA 1
ATOM 2353 C C . LYS B 1 98 ? 3.664 -19.688 0.985 1 86.38 98 LYS B C 1
ATOM 2355 O O . LYS B 1 98 ? 4.074 -18.594 1.387 1 86.38 98 LYS B O 1
ATOM 2360 N N . GLU B 1 99 ? 4.445 -20.703 0.774 1 79.44 99 GLU B N 1
ATOM 2361 C CA . GLU B 1 99 ? 5.867 -20.578 1.073 1 79.44 99 GLU B CA 1
ATOM 2362 C C . GLU B 1 99 ? 6.516 -19.469 0.246 1 79.44 99 GLU B C 1
ATOM 2364 O O . GLU B 1 99 ? 7.258 -18.641 0.779 1 79.44 99 GLU B O 1
ATOM 2369 N N . ILE B 1 100 ? 6.172 -19.531 -0.972 1 79.5 100 ILE B N 1
ATOM 2370 C CA . ILE B 1 100 ? 6.781 -18.562 -1.875 1 79.5 100 ILE B CA 1
ATOM 2371 C C . ILE B 1 100 ? 6.27 -17.156 -1.55 1 79.5 100 ILE B C 1
ATOM 2373 O O . ILE B 1 100 ? 7.039 -16.188 -1.555 1 79.5 100 ILE B O 1
ATOM 2377 N N . PHE B 1 101 ? 5.047 -17.016 -1.237 1 86 101 PHE B N 1
ATOM 2378 C CA . PHE B 1 101 ? 4.473 -15.703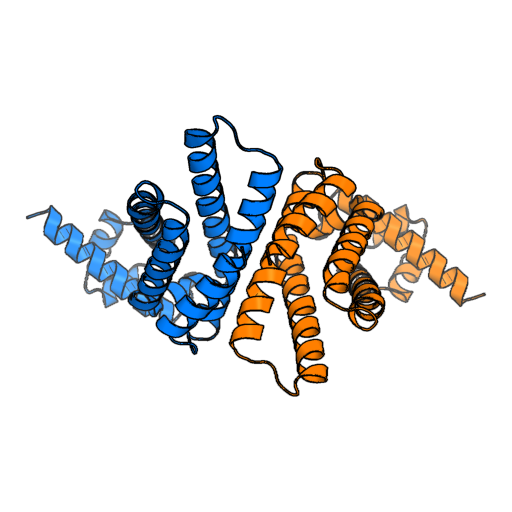 -0.967 1 86 101 PHE B CA 1
ATOM 2379 C C . PHE B 1 101 ? 4.961 -15.164 0.37 1 86 101 PHE B C 1
ATOM 2381 O O . PHE B 1 101 ? 5.133 -13.953 0.531 1 86 101 PHE B O 1
ATOM 2388 N N . GLN B 1 102 ? 5.164 -16 1.248 1 83.69 102 GLN B N 1
ATOM 2389 C CA . GLN B 1 102 ? 5.734 -15.562 2.518 1 83.69 102 GLN B CA 1
ATOM 2390 C C . GLN B 1 102 ? 7.141 -15.008 2.324 1 83.69 102 GLN B C 1
ATOM 2392 O O . GLN B 1 102 ? 7.531 -14.047 2.99 1 83.69 102 GLN B O 1
ATOM 2397 N N . ILE B 1 103 ? 7.82 -15.57 1.442 1 78.19 103 ILE B N 1
ATOM 2398 C CA . ILE B 1 103 ? 9.18 -15.117 1.164 1 78.19 103 ILE B CA 1
ATOM 2399 C C . ILE B 1 103 ? 9.141 -13.812 0.378 1 78.19 103 ILE B C 1
ATOM 2401 O O . ILE B 1 103 ? 9.82 -12.844 0.731 1 78.19 103 ILE B O 1
ATOM 2405 N N . LEU B 1 104 ? 8.352 -13.805 -0.632 1 78.94 104 LEU B N 1
ATOM 2406 C CA . LEU B 1 104 ? 8.289 -12.656 -1.53 1 78.94 104 LEU B CA 1
ATOM 2407 C C . LEU B 1 104 ? 7.742 -11.43 -0.81 1 78.94 104 LEU B C 1
ATOM 2409 O O . LEU B 1 104 ? 8.219 -10.312 -1.027 1 78.94 104 LEU B O 1
ATOM 2413 N N . ILE B 1 105 ? 6.707 -11.617 0.018 1 82.75 105 ILE B N 1
ATOM 2414 C CA . ILE B 1 105 ? 6.035 -10.523 0.714 1 82.75 105 ILE B CA 1
ATOM 2415 C C . ILE B 1 105 ? 6.785 -10.203 2.006 1 82.75 105 ILE B C 1
ATOM 2417 O O . ILE B 1 105 ? 6.859 -9.039 2.414 1 82.75 105 ILE B O 1
ATOM 2421 N N . GLY B 1 106 ? 7.383 -11.18 2.652 1 73.19 106 GLY B N 1
ATOM 2422 C CA . GLY B 1 106 ? 8.07 -11.008 3.922 1 73.19 106 GLY B CA 1
ATOM 2423 C C . GLY B 1 106 ? 9.461 -10.43 3.77 1 73.19 106 GLY B C 1
ATOM 2424 O O . GLY B 1 106 ? 10.055 -9.961 4.746 1 73.19 106 GLY B O 1
ATOM 2425 N N . SER B 1 107 ? 9.938 -10.422 2.697 1 65.88 107 SER B N 1
ATOM 2426 C CA . SER B 1 107 ? 11.297 -9.938 2.486 1 65.88 107 SER B CA 1
ATOM 2427 C C . SER B 1 107 ? 11.328 -8.422 2.33 1 65.88 107 SER B C 1
ATOM 2429 O O . SER B 1 107 ? 10.273 -7.785 2.221 1 65.88 107 SER B O 1
ATOM 2431 N N . ASN B 1 108 ? 12.516 -7.848 2.455 1 60.78 108 ASN B N 1
ATOM 2432 C CA . ASN B 1 108 ? 12.703 -6.41 2.268 1 60.78 108 ASN B CA 1
ATOM 2433 C C . ASN B 1 108 ? 12.148 -5.945 0.923 1 60.78 108 ASN B C 1
ATOM 2435 O O . ASN B 1 108 ? 11.828 -4.766 0.752 1 60.78 108 ASN B O 1
ATOM 2439 N N . LYS B 1 109 ? 12.016 -6.945 -0.015 1 59 109 LYS B N 1
ATOM 2440 C CA . LYS B 1 109 ? 11.516 -6.641 -1.352 1 59 109 LYS B CA 1
ATOM 2441 C C . LYS B 1 109 ? 9.992 -6.723 -1.396 1 59 109 LYS B C 1
ATOM 2443 O O . LYS B 1 109 ? 9.383 -6.441 -2.43 1 59 109 LYS B O 1
ATOM 2448 N N . GLY B 1 110 ? 9.5 -7.047 -0.281 1 61.56 110 GLY B N 1
ATOM 2449 C CA . GLY B 1 110 ? 8.062 -7.211 -0.198 1 61.56 110 GLY B CA 1
ATOM 2450 C C . GLY B 1 110 ? 7.293 -5.969 -0.605 1 61.56 110 GLY B C 1
ATOM 2451 O O . GLY B 1 110 ? 6.301 -6.055 -1.332 1 61.56 110 GLY B O 1
ATOM 2452 N N . ILE B 1 111 ? 7.848 -4.926 -0.272 1 59.09 111 ILE B N 1
ATOM 2453 C CA . ILE B 1 111 ? 7.184 -3.662 -0.575 1 59.09 111 ILE B CA 1
ATOM 2454 C C . ILE B 1 111 ? 7.184 -3.428 -2.084 1 59.09 111 ILE B C 1
ATOM 2456 O O . ILE B 1 111 ? 6.156 -3.059 -2.66 1 59.09 111 ILE B O 1
ATOM 2460 N N . GLN B 1 112 ? 8.289 -3.609 -2.66 1 66.69 112 GLN B N 1
ATOM 2461 C CA . GLN B 1 112 ? 8.391 -3.436 -4.105 1 66.69 112 GLN B CA 1
ATOM 2462 C C . GLN B 1 112 ? 7.48 -4.41 -4.844 1 66.69 112 GLN B C 1
ATOM 2464 O O . GLN B 1 112 ? 6.852 -4.051 -5.844 1 66.69 112 GLN B O 1
ATOM 2469 N N . ASN B 1 113 ? 7.391 -5.488 -4.277 1 73.38 113 ASN B N 1
ATOM 2470 C CA . ASN B 1 113 ? 6.582 -6.523 -4.918 1 73.38 113 ASN B CA 1
ATOM 2471 C C . ASN B 1 113 ? 5.098 -6.188 -4.855 1 73.38 113 ASN B C 1
ATOM 2473 O O . ASN B 1 113 ? 4.387 -6.312 -5.852 1 73.38 113 ASN B O 1
ATOM 2477 N N . THR B 1 114 ? 4.668 -5.641 -3.74 1 82.19 114 THR B N 1
ATOM 2478 C CA . THR B 1 114 ? 3.246 -5.359 -3.582 1 82.19 114 THR B CA 1
ATOM 2479 C C . THR B 1 114 ? 2.822 -4.195 -4.469 1 82.19 114 THR B C 1
ATOM 2481 O O . THR B 1 114 ? 1.7 -4.168 -4.98 1 82.19 114 THR B O 1
ATOM 2484 N N . ASN B 1 115 ? 3.752 -3.32 -4.734 1 85.31 115 ASN B N 1
ATOM 2485 C CA . ASN B 1 115 ? 3.463 -2.213 -5.637 1 85.31 115 ASN B CA 1
ATOM 2486 C C . ASN B 1 115 ? 3.305 -2.689 -7.078 1 85.31 115 ASN B C 1
ATOM 2488 O O . ASN B 1 115 ? 2.439 -2.199 -7.809 1 85.31 115 ASN B O 1
ATOM 2492 N N . LYS B 1 116 ? 4.129 -3.604 -7.441 1 85.75 116 LYS B N 1
ATOM 2493 C CA . LYS B 1 116 ? 4.016 -4.188 -8.773 1 85.75 116 LYS B CA 1
ATOM 2494 C C . LYS B 1 116 ? 2.658 -4.859 -8.969 1 85.75 116 LYS B C 1
ATOM 2496 O O . LYS B 1 116 ? 2.047 -4.75 -10.031 1 85.75 116 LYS B O 1
ATOM 2501 N N . PHE B 1 117 ? 2.256 -5.496 -7.934 1 84.81 117 PHE B N 1
ATOM 2502 C CA . PHE B 1 117 ? 0.963 -6.168 -7.98 1 84.81 117 PHE B CA 1
ATOM 2503 C C . PHE B 1 117 ? -0.168 -5.152 -8.109 1 84.81 117 PHE B C 1
ATOM 2505 O O . PHE B 1 117 ? -1.082 -5.336 -8.914 1 84.81 117 PHE B O 1
ATOM 2512 N N . LYS B 1 118 ? -0.1 -4.156 -7.375 1 90.62 118 LYS B N 1
ATOM 2513 C CA . LYS B 1 118 ? -1.128 -3.119 -7.426 1 90.62 118 LYS B CA 1
ATOM 2514 C C . LYS B 1 118 ? -1.206 -2.492 -8.812 1 90.62 118 LYS B C 1
ATOM 2516 O O . LYS B 1 118 ? -2.293 -2.359 -9.383 1 90.62 118 LYS B O 1
ATOM 2521 N N . GLU B 1 119 ? -0.084 -2.178 -9.344 1 90.5 119 GLU B N 1
ATOM 2522 C CA . GLU B 1 119 ? -0.046 -1.564 -10.664 1 90.5 119 GLU B CA 1
ATOM 2523 C C . GLU B 1 119 ? -0.586 -2.516 -11.727 1 90.5 119 GLU B C 1
ATOM 2525 O O . GLU B 1 119 ? -1.315 -2.098 -12.633 1 90.5 119 GLU B O 1
ATOM 2530 N N . PHE B 1 120 ? -0.203 -3.66 -11.578 1 86.25 120 PHE B N 1
ATOM 2531 C CA . PHE B 1 120 ? -0.63 -4.688 -12.523 1 86.25 120 PHE B CA 1
ATOM 2532 C C . PHE B 1 120 ? -2.15 -4.793 -12.555 1 86.25 120 PHE B C 1
ATOM 2534 O O . PHE B 1 120 ? -2.76 -4.738 -13.625 1 86.25 120 PHE B O 1
ATOM 2541 N N . PHE B 1 121 ? -2.787 -4.887 -11.469 1 87 121 PHE B N 1
ATOM 2542 C CA . PHE B 1 121 ? -4.227 -5.113 -11.406 1 87 121 PHE B CA 1
ATOM 2543 C C . PHE B 1 121 ? -4.988 -3.838 -11.742 1 87 121 PHE B C 1
ATOM 2545 O O . PHE B 1 121 ? -6.07 -3.893 -12.328 1 87 121 PHE B O 1
ATOM 2552 N N . LYS B 1 122 ? -4.484 -2.727 -11.352 1 90.62 122 LYS B N 1
ATOM 2553 C CA . LYS B 1 122 ? -5.102 -1.47 -11.758 1 90.62 122 LYS B CA 1
ATOM 2554 C C . LYS B 1 122 ? -5.164 -1.359 -13.281 1 90.62 122 LYS B C 1
ATOM 2556 O O . LYS B 1 122 ? -6.207 -1.015 -13.844 1 90.62 122 LYS B O 1
ATOM 2561 N N . LYS B 1 123 ? -4.035 -1.681 -13.883 1 88.94 123 LYS B N 1
ATOM 2562 C CA . LYS B 1 123 ? -3.969 -1.614 -15.336 1 88.94 123 LYS B CA 1
ATOM 2563 C C . LYS B 1 123 ? -4.965 -2.576 -15.977 1 88.94 123 LYS B C 1
ATOM 2565 O O . LYS B 1 123 ? -5.609 -2.24 -16.969 1 88.94 123 LYS B O 1
ATOM 2570 N N . LYS B 1 124 ? -5.012 -3.705 -15.461 1 84.94 124 LYS B N 1
ATOM 2571 C CA . LYS B 1 124 ? -5.957 -4.688 -15.977 1 84.94 124 LYS B CA 1
ATOM 2572 C C . LYS B 1 124 ? -7.395 -4.18 -15.875 1 84.94 124 LYS B C 1
ATOM 2574 O O . LYS B 1 124 ? -8.188 -4.34 -16.797 1 84.94 124 LYS B O 1
ATOM 2579 N N . GLU B 1 125 ? -7.758 -3.596 -14.695 1 84.94 125 GLU B N 1
ATOM 2580 C CA . GLU B 1 125 ? -9.086 -3.023 -14.508 1 84.94 125 GLU B CA 1
ATOM 2581 C C . GLU B 1 125 ? -9.359 -1.907 -15.516 1 84.94 125 GLU B C 1
ATOM 2583 O O . GLU B 1 125 ? -10.461 -1.795 -16.047 1 84.94 125 GLU B O 1
ATOM 2588 N N . TRP B 1 126 ? -8.352 -1.132 -15.734 1 88.75 126 TRP B N 1
ATOM 2589 C CA . TRP B 1 126 ? -8.484 -0.019 -16.672 1 88.75 126 TRP B CA 1
ATOM 2590 C C . TRP B 1 126 ? -8.695 -0.526 -18.094 1 88.75 126 TRP B C 1
ATOM 2592 O O . TRP B 1 126 ? -9.523 0.008 -18.828 1 88.75 126 TRP B O 1
ATOM 2602 N N . GLU B 1 127 ? -7.934 -1.5 -18.484 1 86 127 GLU B N 1
ATOM 2603 C CA . GLU B 1 127 ? -8.07 -2.1 -19.812 1 86 127 GLU B CA 1
ATOM 2604 C C . GLU B 1 127 ? -9.477 -2.672 -20 1 86 127 GLU B C 1
ATOM 2606 O O . GLU B 1 127 ? -10.062 -2.529 -21.078 1 86 127 GLU B O 1
ATOM 2611 N N . LEU B 1 128 ? -9.906 -3.318 -18.984 1 81.38 128 LEU B N 1
ATOM 2612 C CA . LEU B 1 128 ? -11.25 -3.87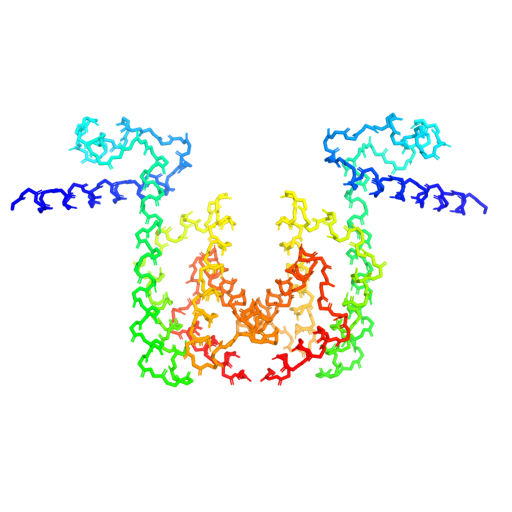5 -19.062 1 81.38 128 LEU B CA 1
ATOM 2613 C C . LEU B 1 128 ? -12.289 -2.77 -19.219 1 81.38 128 LEU B C 1
ATOM 2615 O O . LEU B 1 128 ? -13.195 -2.873 -20.047 1 81.38 128 LEU B O 1
ATOM 2619 N N . SER B 1 129 ? -12.203 -1.748 -18.406 1 84.19 129 SER B N 1
ATOM 2620 C CA . SER B 1 129 ? -13.125 -0.617 -18.484 1 84.19 129 SER B CA 1
ATOM 2621 C C . SER B 1 129 ? -13.078 0.042 -19.859 1 84.19 129 SER B C 1
ATOM 2623 O O . SER B 1 129 ? -14.125 0.41 -20.406 1 84.19 129 SER B O 1
ATOM 2625 N N . LYS B 1 130 ? -11.891 0.183 -20.375 1 89.12 130 LYS B N 1
ATOM 2626 C CA . LYS B 1 130 ? -11.719 0.782 -21.703 1 89.12 130 LYS B CA 1
ATOM 2627 C C . LYS B 1 130 ? -12.383 -0.065 -22.781 1 89.12 130 LYS B C 1
ATOM 2629 O O . LYS B 1 130 ? -12.969 0.471 -23.719 1 89.12 130 LYS B O 1
ATOM 2634 N N . SER B 1 131 ? -12.195 -1.312 -22.672 1 85 131 SER B N 1
ATOM 2635 C CA . SER B 1 131 ? -12.773 -2.223 -23.656 1 85 131 SER B CA 1
ATOM 2636 C C . SER B 1 131 ? -14.297 -2.168 -23.625 1 85 131 SER B C 1
ATOM 2638 O O . SER B 1 131 ? -14.953 -2.332 -24.656 1 85 131 SER B O 1
ATOM 2640 N N . ILE B 1 132 ? -14.898 -1.835 -22.469 1 83.19 132 ILE B N 1
ATOM 2641 C CA . ILE B 1 132 ? -16.359 -1.841 -22.297 1 83.19 132 ILE B CA 1
ATOM 2642 C C . ILE B 1 132 ? -16.906 -0.442 -22.562 1 83.19 132 ILE B C 1
ATOM 2644 O O . ILE B 1 132 ? -17.891 -0.285 -23.281 1 83.19 132 ILE B O 1
ATOM 2648 N N . ASN B 1 133 ? -16.281 0.601 -22.078 1 88.81 133 ASN B N 1
ATOM 2649 C CA . ASN B 1 133 ? -16.828 1.949 -22.062 1 88.81 133 ASN B CA 1
ATOM 2650 C C . ASN B 1 133 ? -16.094 2.873 -23.016 1 88.81 133 ASN B C 1
ATOM 2652 O O . ASN B 1 133 ? -16.484 4.02 -23.219 1 88.81 133 ASN B O 1
ATOM 2656 N N . GLY B 1 134 ? -14.977 2.385 -23.641 1 90.5 134 GLY B N 1
ATOM 2657 C CA . GLY B 1 134 ? -14.18 3.17 -24.562 1 90.5 134 GLY B CA 1
ATOM 2658 C C . GLY B 1 134 ? -13.18 4.074 -23.875 1 90.5 134 GLY B C 1
ATOM 2659 O O . GLY B 1 134 ? -12.281 4.617 -24.516 1 90.5 134 GLY B O 1
ATOM 2660 N N . GLU B 1 135 ? -13.43 4.363 -22.609 1 92.19 135 GLU B N 1
ATOM 2661 C CA . GLU B 1 135 ? -12.516 5.191 -21.828 1 92.19 135 GLU B CA 1
ATOM 2662 C C . GLU B 1 135 ? -12.531 4.797 -20.344 1 92.19 135 GLU B C 1
ATOM 2664 O O . GLU B 1 135 ? -13.391 4.027 -19.922 1 92.19 135 GLU B O 1
ATOM 2669 N N . VAL B 1 136 ? -11.594 5.266 -19.734 1 93.06 136 VAL B N 1
ATOM 2670 C CA . VAL B 1 136 ? -11.57 5.137 -18.281 1 93.06 136 VAL B CA 1
ATOM 2671 C C . VAL B 1 136 ? -11.797 6.5 -17.625 1 93.06 136 VAL B C 1
ATOM 2673 O O . VAL B 1 136 ? -11.008 7.426 -17.828 1 93.06 136 VAL B O 1
ATOM 2676 N N . SER B 1 137 ? -12.867 6.648 -16.875 1 93.62 137 SER B N 1
ATOM 2677 C CA . SER B 1 137 ? -13.156 7.918 -16.219 1 93.62 137 SER B CA 1
ATOM 2678 C C . SER B 1 137 ? -12.227 8.141 -15.023 1 93.62 137 SER B C 1
ATOM 2680 O O . SER B 1 137 ? -11.641 7.195 -14.5 1 93.62 137 SER B O 1
ATOM 2682 N N . GLU B 1 138 ? -12.125 9.344 -14.594 1 94.06 138 GLU B N 1
ATOM 2683 C CA . GLU B 1 138 ? -11.328 9.656 -13.414 1 94.06 138 GLU B CA 1
ATOM 2684 C C . GLU B 1 138 ? -11.859 8.938 -12.172 1 94.06 138 GLU B C 1
ATOM 2686 O O . GLU B 1 138 ? -11.086 8.469 -11.336 1 94.06 138 GLU B O 1
ATOM 2691 N N . TYR B 1 139 ? -13.156 8.867 -12.109 1 93.25 139 TYR B N 1
ATOM 2692 C CA . TYR B 1 139 ? -13.781 8.141 -11 1 93.25 139 TYR B CA 1
ATOM 2693 C C . TYR B 1 139 ? -13.359 6.676 -11.008 1 93.25 139 TYR B C 1
ATOM 2695 O O . TYR B 1 139 ? -13.023 6.121 -9.961 1 93.25 139 TYR B O 1
ATOM 2703 N N . GLN B 1 140 ? -13.406 6.098 -12.18 1 91.69 140 GLN B N 1
ATOM 2704 C CA . GLN B 1 140 ? -13.047 4.688 -12.281 1 91.69 140 GLN B CA 1
ATOM 2705 C C . GLN B 1 140 ? -11.586 4.461 -11.891 1 91.69 140 GLN B C 1
ATOM 2707 O O . GLN B 1 140 ? -11.25 3.432 -11.297 1 91.69 140 GLN B O 1
ATOM 2712 N N . LYS B 1 141 ? -10.727 5.395 -12.281 1 93.81 141 LYS B N 1
ATOM 2713 C CA . LYS B 1 141 ? -9.32 5.297 -11.898 1 93.81 141 LYS B CA 1
ATOM 2714 C C . LYS B 1 141 ? -9.164 5.332 -10.375 1 93.81 141 LYS B C 1
ATOM 2716 O O . LYS B 1 141 ? -8.406 4.539 -9.812 1 93.81 141 LYS B O 1
ATOM 2721 N N . VAL B 1 142 ? -9.852 6.227 -9.742 1 94.5 142 VAL B N 1
ATOM 2722 C CA . VAL B 1 142 ? -9.789 6.367 -8.297 1 94.5 142 VAL B CA 1
ATOM 2723 C C . VAL B 1 142 ? -10.359 5.117 -7.629 1 94.5 142 VAL B C 1
ATOM 2725 O O . VAL B 1 142 ? -9.781 4.598 -6.672 1 94.5 142 VAL B O 1
ATOM 2728 N N . GLU B 1 143 ? -11.445 4.648 -8.133 1 91.88 143 GLU B N 1
ATOM 2729 C CA . GLU B 1 143 ? -12.078 3.447 -7.59 1 91.88 143 GLU B CA 1
ATOM 2730 C C . GLU B 1 143 ? -11.156 2.238 -7.715 1 91.88 143 GLU B C 1
ATOM 2732 O O . GLU B 1 143 ? -11.055 1.429 -6.793 1 91.88 143 GLU B O 1
ATOM 2737 N N . SER B 1 144 ? -10.555 2.109 -8.883 1 91.44 144 SER B N 1
ATOM 2738 C CA . SER B 1 144 ? -9.617 1.011 -9.102 1 91.44 144 SER B CA 1
ATOM 2739 C C . SER B 1 144 ? -8.453 1.077 -8.117 1 91.44 144 SER B C 1
ATOM 2741 O O . SER B 1 144 ? -8.039 0.056 -7.559 1 91.44 144 SER B O 1
ATOM 2743 N N . ALA B 1 145 ? -7.883 2.277 -7.934 1 93.5 145 ALA B N 1
ATOM 2744 C CA . ALA B 1 145 ? -6.789 2.459 -6.984 1 93.5 145 ALA B CA 1
ATOM 2745 C C . ALA B 1 145 ? -7.207 2.029 -5.578 1 93.5 145 ALA B C 1
ATOM 2747 O O . ALA B 1 145 ? -6.457 1.338 -4.887 1 93.5 145 ALA B O 1
ATOM 2748 N N . PHE B 1 146 ? -8.367 2.412 -5.219 1 92.94 146 PHE B N 1
ATOM 2749 C CA . PHE B 1 146 ? -8.898 2.094 -3.896 1 92.94 146 PHE B CA 1
ATOM 2750 C C . PHE B 1 146 ? -9.062 0.589 -3.727 1 92.94 146 PHE B C 1
ATOM 2752 O O . PHE B 1 146 ? -8.539 0.006 -2.775 1 92.94 146 PHE B O 1
ATOM 2759 N N . THR B 1 147 ? -9.734 -0.035 -4.609 1 91.5 147 THR B N 1
ATOM 2760 C CA . THR B 1 147 ? -10.102 -1.441 -4.496 1 91.5 147 THR B CA 1
ATOM 2761 C C . THR B 1 147 ? -8.867 -2.332 -4.574 1 91.5 147 THR B C 1
ATOM 2763 O O . THR B 1 147 ? -8.695 -3.236 -3.752 1 91.5 147 THR B O 1
ATOM 2766 N N . VAL B 1 148 ? -8.039 -2.021 -5.531 1 91.88 148 VAL B N 1
ATOM 2767 C CA . VAL B 1 148 ? -6.848 -2.838 -5.727 1 91.88 148 VAL B CA 1
ATOM 2768 C C . VAL B 1 148 ? -5.938 -2.721 -4.504 1 91.88 148 VAL B C 1
ATOM 2770 O O . VAL B 1 148 ? -5.453 -3.727 -3.982 1 91.88 148 VAL B O 1
ATOM 2773 N N . ALA B 1 149 ? -5.734 -1.507 -4.074 1 93 149 ALA B N 1
ATOM 2774 C CA . ALA B 1 149 ? -4.902 -1.305 -2.891 1 93 149 ALA B CA 1
ATOM 2775 C C . ALA B 1 149 ? -5.492 -2.016 -1.677 1 93 149 ALA B C 1
ATOM 2777 O O . ALA B 1 149 ? -4.766 -2.631 -0.895 1 93 149 ALA B O 1
ATOM 2778 N N . GLY B 1 150 ? -6.746 -1.839 -1.507 1 92.69 150 GLY B N 1
ATOM 2779 C CA . GLY B 1 150 ? -7.41 -2.496 -0.394 1 92.69 150 GLY B CA 1
ATOM 2780 C C . GLY B 1 150 ? -7.234 -4 -0.396 1 92.69 150 GLY B C 1
ATOM 2781 O O . GLY B 1 150 ? -6.836 -4.586 0.614 1 92.69 150 GLY B O 1
ATOM 2782 N N . VAL B 1 151 ? -7.48 -4.609 -1.521 1 92 151 VAL B N 1
ATOM 2783 C CA . VAL B 1 151 ? -7.395 -6.062 -1.633 1 92 151 VAL B CA 1
ATOM 2784 C C . VAL B 1 151 ? -5.949 -6.512 -1.435 1 92 151 VAL B C 1
ATOM 2786 O O . VAL B 1 151 ? -5.68 -7.426 -0.65 1 92 151 VAL B O 1
ATOM 2789 N N . VAL B 1 152 ? -5.047 -5.883 -2.104 1 92.12 152 VAL B N 1
ATOM 2790 C CA . VAL B 1 152 ? -3.639 -6.258 -2.039 1 92.12 152 VAL B CA 1
ATOM 2791 C C . VAL B 1 152 ? -3.135 -6.125 -0.604 1 92.12 152 VAL B C 1
ATOM 2793 O O . VAL B 1 152 ? -2.391 -6.984 -0.121 1 92.12 152 VAL B O 1
ATOM 2796 N N . SER B 1 153 ? -3.52 -5.102 0.041 1 93.25 153 SER B N 1
ATOM 2797 C CA . SER B 1 153 ? -3.072 -4.891 1.414 1 93.25 153 SER B CA 1
ATOM 2798 C C . SER B 1 153 ? -3.594 -5.984 2.34 1 93.25 153 SER B C 1
ATOM 2800 O O . SER B 1 153 ? -2.865 -6.473 3.207 1 93.25 153 SER B O 1
ATOM 2802 N N . VAL B 1 154 ? -4.824 -6.312 2.197 1 94.81 154 VAL B N 1
ATOM 2803 C CA . VAL B 1 154 ? -5.41 -7.375 3.008 1 94.81 154 VAL B CA 1
ATOM 2804 C C . VAL B 1 154 ? -4.656 -8.68 2.773 1 94.81 154 VAL B C 1
ATOM 2806 O O . VAL B 1 154 ? -4.305 -9.383 3.727 1 94.81 154 VAL B O 1
ATOM 2809 N N . LEU B 1 155 ? -4.402 -8.977 1.524 1 93.25 155 LEU B N 1
ATOM 2810 C CA . LEU B 1 155 ? -3.682 -10.195 1.192 1 93.25 155 LEU B CA 1
ATOM 2811 C C . LEU B 1 155 ? -2.262 -10.164 1.751 1 93.25 155 LEU B C 1
ATOM 2813 O O . LEU B 1 155 ? -1.766 -11.164 2.264 1 93.25 155 LEU B O 1
ATOM 2817 N N . GLU B 1 156 ? -1.659 -9.07 1.625 1 91.88 156 GLU B N 1
ATOM 2818 C CA . GLU B 1 156 ? -0.314 -8.883 2.16 1 91.88 156 GLU B CA 1
ATOM 2819 C C . GLU B 1 156 ? -0.278 -9.141 3.664 1 91.88 156 GLU B C 1
ATOM 2821 O O . GLU B 1 156 ? 0.567 -9.891 4.152 1 91.88 156 GLU B O 1
ATOM 2826 N N . GLU B 1 157 ? -1.104 -8.508 4.34 1 92.38 157 GLU B N 1
ATOM 2827 C CA . GLU B 1 157 ? -1.145 -8.672 5.789 1 92.38 157 GLU B CA 1
ATOM 2828 C C . GLU B 1 157 ? -1.455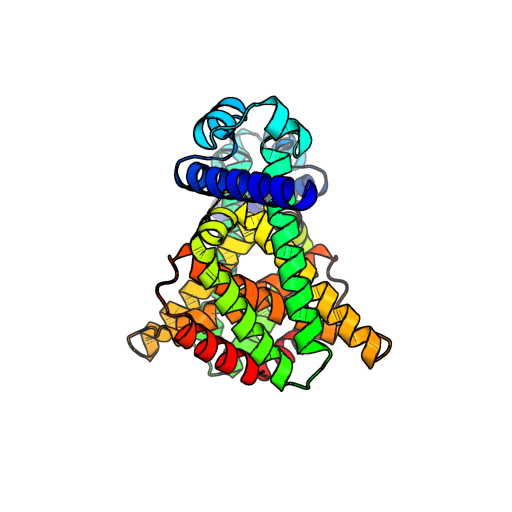 -10.117 6.176 1 92.38 157 GLU B C 1
ATOM 2830 O O . GLU B 1 157 ? -0.897 -10.641 7.141 1 92.38 157 GLU B O 1
ATOM 2835 N N . TRP B 1 158 ? -2.365 -10.719 5.406 1 94.88 158 TRP B N 1
ATOM 2836 C CA . TRP B 1 158 ? -2.709 -12.125 5.609 1 94.88 158 TRP B CA 1
ATOM 2837 C C . TRP B 1 158 ? -1.472 -13.008 5.504 1 94.88 158 TRP B C 1
ATOM 2839 O O . TRP B 1 158 ? -1.246 -13.875 6.355 1 94.88 158 TRP B O 1
ATOM 2849 N N . VAL B 1 159 ? -0.642 -12.758 4.566 1 92.12 159 VAL B N 1
ATOM 2850 C CA . VAL B 1 159 ? 0.567 -13.539 4.332 1 92.12 159 VAL B CA 1
ATOM 2851 C C . VAL B 1 159 ? 1.584 -13.266 5.438 1 92.12 159 VAL B C 1
ATOM 2853 O O . VAL B 1 159 ? 2.164 -14.195 6.004 1 92.12 159 VAL B O 1
ATOM 2856 N N . ILE B 1 160 ? 1.8 -12.047 5.762 1 88.75 160 ILE B N 1
ATOM 2857 C CA . ILE B 1 160 ? 2.791 -11.625 6.746 1 88.75 160 ILE B CA 1
ATOM 2858 C C . ILE B 1 160 ? 2.453 -12.227 8.109 1 88.75 160 ILE B C 1
ATOM 2860 O O . ILE B 1 160 ? 3.348 -12.633 8.859 1 88.75 160 ILE B O 1
ATOM 2864 N N . GLU B 1 161 ? 1.205 -12.25 8.398 1 90.19 161 GLU B N 1
ATOM 2865 C CA . GLU B 1 161 ? 0.766 -12.734 9.711 1 90.19 161 GLU B CA 1
ATOM 2866 C C . GLU B 1 161 ? 0.734 -14.258 9.75 1 90.19 161 GLU B C 1
ATOM 2868 O O . GLU B 1 161 ? 0.331 -14.844 10.758 1 90.19 161 GLU B O 1
ATOM 2873 N N . GLY B 1 162 ? 1.096 -14.859 8.672 1 88.38 162 GLY B N 1
ATOM 2874 C CA . GLY B 1 162 ? 1.215 -16.312 8.664 1 88.38 162 GLY B CA 1
ATOM 2875 C C . GLY B 1 162 ? -0.073 -17.016 8.281 1 88.38 162 GLY B C 1
ATOM 2876 O O . GLY B 1 162 ? -0.317 -18.141 8.703 1 88.38 162 GLY B O 1
ATOM 2877 N N . MET B 1 163 ? -0.963 -16.234 7.641 1 92.44 163 MET B N 1
ATOM 2878 C CA . MET B 1 163 ? -2.213 -16.797 7.129 1 92.44 163 MET B CA 1
ATOM 2879 C C . MET B 1 163 ? -2.99 -17.484 8.242 1 92.44 163 MET B C 1
ATOM 2881 O O . MET B 1 163 ? -3.441 -18.625 8.078 1 92.44 163 MET B O 1
ATOM 2885 N N . ILE B 1 164 ? -3.109 -16.797 9.328 1 91.06 164 ILE B N 1
ATOM 2886 C CA . ILE B 1 164 ? -3.805 -17.297 10.516 1 91.06 164 ILE B CA 1
ATOM 2887 C C . ILE B 1 164 ? -5.281 -17.5 10.188 1 91.06 164 ILE B C 1
ATOM 2889 O O . ILE B 1 164 ? -5.855 -18.547 10.531 1 91.06 164 ILE B O 1
ATOM 2893 N N . ILE B 1 165 ? -5.934 -16.562 9.5 1 94.44 165 ILE B N 1
ATOM 2894 C CA . ILE B 1 165 ? -7.297 -16.719 9.008 1 94.44 165 ILE B CA 1
ATOM 2895 C C . ILE B 1 165 ? -7.316 -17.734 7.867 1 94.44 165 ILE B C 1
ATOM 2897 O O . ILE B 1 165 ? -6.441 -17.719 6.996 1 94.44 165 ILE B O 1
ATOM 2901 N N . SER B 1 166 ? -8.242 -18.578 7.84 1 95.12 166 SER B N 1
ATOM 2902 C CA . SER B 1 166 ? -8.32 -19.562 6.766 1 95.12 166 SER B CA 1
ATOM 2903 C C . SER B 1 166 ? -8.664 -18.906 5.434 1 95.12 166 SER B C 1
ATOM 2905 O O . SER B 1 166 ? -9.281 -17.844 5.406 1 95.12 166 SER B O 1
ATOM 2907 N N . PRO B 1 167 ? -8.219 -19.578 4.34 1 95.12 167 PRO B N 1
ATOM 2908 C CA . PRO B 1 167 ? -8.602 -19.047 3.025 1 95.12 167 PRO B CA 1
ATOM 2909 C C . PRO B 1 167 ? -10.109 -18.844 2.889 1 95.12 167 PRO B C 1
ATOM 2911 O O . PRO B 1 167 ? -10.547 -17.812 2.369 1 95.12 167 PRO B O 1
ATOM 2914 N N . ASP B 1 168 ? -10.891 -19.781 3.367 1 94.75 168 ASP B N 1
ATOM 2915 C CA . ASP B 1 168 ? -12.344 -19.703 3.277 1 94.75 168 ASP B CA 1
ATOM 2916 C C . ASP B 1 168 ? -12.875 -18.484 4.039 1 94.75 168 ASP B C 1
ATOM 2918 O O . ASP B 1 168 ? -13.742 -17.766 3.539 1 94.75 168 ASP B O 1
ATOM 2922 N N . GLU B 1 169 ? -12.398 -18.297 5.191 1 95.75 169 GLU B N 1
ATOM 2923 C CA . GLU B 1 169 ? -12.828 -17.156 6 1 95.75 169 GLU B CA 1
ATOM 2924 C C . GLU B 1 169 ? -12.422 -15.836 5.352 1 95.75 169 GLU B C 1
ATOM 2926 O O . GLU B 1 169 ? -13.219 -14.891 5.305 1 95.75 169 GLU B O 1
ATOM 2931 N N . LEU B 1 170 ? -11.211 -15.734 4.867 1 96.56 170 LEU B N 1
ATOM 2932 C CA . LEU B 1 170 ? -10.727 -14.516 4.227 1 96.56 170 LEU B CA 1
ATOM 2933 C C . LEU B 1 170 ? -11.555 -14.195 2.986 1 96.56 170 LEU B C 1
ATOM 2935 O O . LEU B 1 170 ? -11.883 -13.031 2.736 1 96.56 170 LEU B O 1
ATOM 2939 N N . GLU B 1 171 ? -11.812 -15.258 2.25 1 93.06 171 GLU B N 1
ATOM 2940 C CA . GLU B 1 171 ? -12.664 -15.078 1.076 1 93.06 171 GLU B CA 1
ATOM 2941 C C . GLU B 1 171 ? -14.008 -14.477 1.457 1 93.06 171 GLU B C 1
ATOM 2943 O O . GLU B 1 171 ? -14.5 -13.562 0.791 1 93.06 171 GLU B O 1
ATOM 2948 N N . LYS B 1 172 ? -14.57 -15.039 2.529 1 93.12 172 LYS B N 1
ATOM 2949 C CA . LYS B 1 172 ? -15.859 -14.547 3.008 1 93.12 172 LYS B CA 1
ATOM 2950 C C . LYS B 1 172 ? -15.766 -13.078 3.42 1 93.12 172 LYS B C 1
ATOM 2952 O O . LYS B 1 172 ? -16.641 -12.273 3.076 1 93.12 172 LYS B O 1
ATOM 2957 N N . TYR B 1 173 ? -14.766 -12.75 4.145 1 93.75 173 TYR B N 1
ATOM 2958 C CA . TYR B 1 173 ? -14.578 -11.375 4.59 1 93.75 173 TYR B CA 1
ATOM 2959 C C . TYR B 1 173 ? -14.43 -10.43 3.4 1 93.75 173 TYR B C 1
ATOM 2961 O O . TYR B 1 173 ? -15.094 -9.398 3.332 1 93.75 173 TYR B O 1
ATOM 2969 N N . LEU B 1 174 ? -13.547 -10.75 2.451 1 92.5 174 LEU B N 1
ATOM 2970 C CA . LEU B 1 174 ? -13.273 -9.883 1.312 1 92.5 174 LEU B CA 1
ATOM 2971 C C . LEU B 1 174 ? -14.508 -9.75 0.423 1 92.5 174 LEU B C 1
ATOM 2973 O O . LEU B 1 174 ? -14.781 -8.672 -0.112 1 92.5 174 LEU B O 1
ATOM 2977 N N . LYS B 1 175 ? -15.203 -10.875 0.26 1 87.69 175 LYS B N 1
ATOM 2978 C CA . LYS B 1 175 ? -16.438 -10.82 -0.512 1 87.69 175 LYS B CA 1
ATOM 2979 C C . LYS B 1 175 ? -17.453 -9.875 0.133 1 87.69 175 LYS B C 1
ATOM 2981 O O . LYS B 1 175 ? -18.094 -9.078 -0.556 1 87.69 175 LYS B O 1
ATOM 2986 N N . LYS B 1 176 ? -17.609 -10.016 1.426 1 88.44 176 LYS B N 1
ATOM 2987 C CA . LYS B 1 176 ? -18.516 -9.141 2.158 1 88.44 176 LYS B CA 1
ATOM 2988 C C . LYS B 1 176 ? -18.109 -7.676 2.018 1 88.44 176 LYS B C 1
ATOM 2990 O O . LYS B 1 176 ? -18.969 -6.801 1.85 1 88.44 176 LYS B O 1
ATOM 2995 N N . ILE B 1 177 ? -16.859 -7.414 2.055 1 87.94 177 ILE B N 1
ATOM 2996 C CA . ILE B 1 177 ? -16.328 -6.059 1.954 1 87.94 177 ILE B CA 1
ATOM 2997 C C . ILE B 1 177 ? -16.547 -5.52 0.542 1 87.94 177 ILE B C 1
ATOM 2999 O O . ILE B 1 177 ? -17.031 -4.398 0.368 1 87.94 177 ILE B O 1
ATOM 3003 N N . LEU B 1 178 ? -16.188 -6.371 -0.495 1 84 178 LEU B N 1
ATOM 3004 C CA . LEU B 1 178 ? -16.266 -5.957 -1.892 1 84 178 LEU B CA 1
ATOM 3005 C C . LEU B 1 178 ? -17.719 -5.777 -2.32 1 84 178 LEU B C 1
ATOM 3007 O O . LEU B 1 178 ? -18.016 -4.969 -3.201 1 84 178 LEU B O 1
ATOM 3011 N N . LEU B 1 179 ? -18.594 -6.672 -1.695 1 75.5 179 LEU B N 1
ATOM 3012 C CA . LEU B 1 179 ? -20 -6.598 -2.025 1 75.5 179 LEU B CA 1
ATOM 3013 C C . LEU B 1 179 ? -20.656 -5.379 -1.376 1 75.5 179 LEU B C 1
ATOM 3015 O O . LEU B 1 179 ? -21.734 -4.941 -1.797 1 75.5 179 LEU B O 1
ATOM 3019 N N . LYS B 1 180 ? -20.141 -5.082 -0.231 1 64.81 180 LYS B N 1
ATOM 3020 C CA . LYS B 1 180 ? -20.641 -3.793 0.242 1 64.81 180 LYS B CA 1
ATOM 3021 C C . LYS B 1 180 ? -20.469 -2.713 -0.822 1 64.81 180 LYS B C 1
ATOM 3023 O O . LYS B 1 180 ? -21.219 -1.729 -0.839 1 64.81 180 LYS B O 1
ATOM 3028 N N . PHE B 1 181 ? -19.547 -3.137 -1.773 1 49.66 181 PHE B N 1
ATOM 3029 C CA . PHE B 1 181 ? -19.25 -2.225 -2.871 1 49.66 181 PHE B CA 1
ATOM 3030 C C . PHE B 1 181 ? -19.969 -2.66 -4.145 1 49.66 181 PHE B C 1
ATOM 3032 O O . PHE B 1 181 ? -20.453 -1.824 -4.91 1 49.66 181 PHE B O 1
#

Foldseek 3Di:
DVVVVLVVLLVLLVVLLLVVLVVDPLVPDFLVNSCVSSVHDSVSVVVPAPTSVRNVVVVLVVVLVVLVVLLCVQVVPDDPVRVLSSLLVVLVVCVVVLSNLLSCLVDPCNVVSLVVQLVSQLVVQQVVCCVVVVGQDPVNSVVSSVLSVVSSVLVSVCSPVPVPDPSVRSSVVSCVVSVVD/DVVVVLVVLLVLLLVLLLVVLVVDPLVPDFLVNSCVSSVHDSVSVVVPAPTSVRNVVVVLVVVVVVLVVLLCVQVVPDDPVRVLSSLLVVLVVCVVVLSNLLSCLVDPCNVVSLVVQLVSQLVVQQVVCCVVVVGQDPVNSVVSSVLSVVSSVLVSVCSPVPVPDPSVRSSVVSCVVSVVD

Secondary structure (DSSP, 8-state):
-HHHHHHHHHHHHHHHHHHHHHHS-GGG--HHHHHHHHT--HHHHHHH-SSHHHHHHHHHHHHHHHHHHHHHHHHTT-STHHHHHHHHHHHHHHHHTHHHHHHHHHSTTHHHHHHHHHHHHHHHHHHHHHHHHSS--HHHHHHHHHHHHHHHHHHHHHHHTTS-S-HHHHHHHHHHHHH--/-HHHHHHHHHHHHHHHHHHHHHHS-GGG--HHHHHHHHT--HHHHHHH-SSHHHHHHHHHHHHHHHHHHHHHHHHTT-STHHHHHHHHHHHHHHHHTHHHHHHHHHSTTHHHHHHHHHHHHHHHHHHHHHHHHSS--HHHHHHHHHHHHHHHHHHHHHHHTTS-S-HHHHHHHHHHHHH--

InterPro domains:
  IPR001647 DNA-binding HTH domain, TetR-type [PF00440] (19-58)
  IPR001647 DNA-binding HTH domain, TetR-type [PS50977] (7-67)
  IPR009057 Homedomain-like superfamily [SSF46689] (3-67)
  IPR039532 Transcriptional regulator TetR, C-terminal, Firmicutes type [PF14278] (82-178)
  IPR050624 Nucleoid occlusion factor SlmA/HTH-type transcriptional regulator [PTHR43479] (2-178)

Solvent-accessible surface area (backbone atoms only — not comparable to full-atom values): 19386 Å² total; per-residue (Å²): 112,73,66,55,52,51,48,49,49,50,49,44,47,49,52,44,48,52,55,47,50,72,74,41,58,71,91,73,56,47,64,66,58,51,20,58,73,50,71,46,52,62,68,61,50,55,74,77,28,88,46,65,62,49,44,50,51,52,51,53,49,50,52,52,52,53,50,48,51,52,48,54,63,42,47,74,71,46,67,85,70,18,60,50,53,45,49,45,50,50,46,51,50,47,60,76,39,38,70,58,47,37,46,51,52,63,37,94,54,12,63,62,47,53,51,51,51,37,53,50,52,36,50,52,53,43,51,52,39,25,74,75,68,73,47,68,52,71,60,55,53,48,50,38,40,21,52,39,33,9,52,50,44,37,52,48,52,37,42,68,66,63,46,75,66,48,64,69,56,50,41,50,47,50,42,53,56,55,64,40,83,113,74,65,54,53,50,48,50,49,52,47,43,49,48,54,42,49,53,54,47,51,74,74,41,57,71,91,74,56,48,63,66,58,50,19,57,73,49,71,47,51,62,68,61,50,56,74,77,28,89,45,65,64,49,44,50,50,52,51,54,49,51,51,52,52,51,50,48,51,52,49,54,63,41,46,73,70,44,66,86,71,18,60,50,52,45,51,45,51,50,45,50,49,46,59,76,40,39,70,60,46,37,46,50,54,61,36,93,54,12,62,61,48,51,50,53,52,38,52,51,52,37,49,51,52,42,51,52,38,26,74,74,68,71,48,69,51,71,60,54,52,47,50,36,40,20,52,38,31,9,52,51,43,36,51,49,51,38,42,68,66,63,47,75,66,49,65,69,57,48,39,51,44,51,42,54,55,54,63,40,83